Protein AF-A0A0P0XMW9-F1 (afdb_monomer)

Solvent-accessible surface area (backbone atoms only — not comparable to full-atom values): 20486 Å² total; per-residue (Å²): 75,81,41,48,37,63,35,31,70,35,93,82,32,76,53,72,44,79,37,93,46,17,48,59,81,83,44,90,77,84,87,78,66,69,49,64,68,33,42,87,31,69,70,98,51,75,76,53,60,82,61,64,50,68,75,49,43,24,50,56,50,49,54,48,51,54,55,48,38,69,76,43,57,93,55,59,68,44,85,34,70,45,74,41,48,34,67,27,27,48,48,47,55,47,31,52,49,52,52,51,54,44,42,71,78,36,82,86,62,57,77,40,68,43,35,43,41,25,27,17,30,40,53,42,76,37,42,20,54,49,12,22,53,56,47,39,34,80,69,71,67,41,52,72,69,54,52,52,46,29,63,72,44,36,79,57,49,98,82,52,49,69,65,22,51,58,34,52,74,71,58,77,74,68,95,56,49,28,42,33,76,79,56,85,50,95,88,66,60,90,61,52,62,58,25,47,44,52,34,56,52,31,70,69,48,26,56,73,70,70,46,77,93,63,79,46,48,79,87,80,77,86,41,38,46,56,31,29,48,53,8,47,52,45,51,59,52,74,68,69,60,55,74,75,40,72,81,37,70,20,46,39,98,89,39,74,31,26,36,36,32,32,27,58,62,45,35,33,48,35,42,32,55,53,8,34,48,59,34,38,50,61,30,28,65,52,39,36,47,46,53,57,18,53,79,68,78,42,79,62,56,64,72,82,78,83,69,89,76,83,68,82,80,85,65,98,68,90,73,75,83,78,79,69,81,70,68,78,71,89,72,81,70,49,48,18,31,36,45,34,38,35,52,85,52,57,83,76,70,82,81,77,71,73,71,73,57,97

Foldseek 3Di:
DLFQAQWAFDPVLADTDGDPLHLVVQDDDDDDQDDAVAFLRHDPDPCVVVVDDQLVRLVVVLVVVVVVCVVVVVCAPPEDEAEEFEQCLSNRLSNVVVLVVCCVVDVPGRDNYWKYKYWLYDQDQLLLVVLLLVVCVVVPLDDPVLSVQLVVQDPSDPPRDDSNVVSVVVGDSDPQFQQDSPDDDPQDDPCSQVSNQSNSQPPVNCVVVVGDNDRGDHPDDGHHSRRAPSSVVVLVVVLVFAWPADWDFADDPNDGQFTWTATAQLKIKTKGKQGGRSCRRRPSRSVSQCVNQLVVSHDHHHDDPPPPDPPPPPDDDPDDDPPCPDDPPPDDIGIIIMIMGTNVRVPPDDDDPSVVSD

Radius of gyration: 22.6 Å; Cα contacts (8 Å, |Δi|>4): 552; chains: 1; bounding box: 58×53×70 Å

pLDDT: mean 82.73, std 19.99, range [25.88, 98.19]

Organism: Oryza sativa subsp. japonica (NCBI:txid39947)

Mean predicted aligned error: 9.55 Å

Structure (mmCIF, N/CA/C/O backbone):
data_AF-A0A0P0XMW9-F1
#
_entry.id   AF-A0A0P0XMW9-F1
#
loop_
_atom_site.group_PDB
_atom_site.id
_atom_site.type_symbol
_atom_site.label_atom_id
_atom_site.label_alt_id
_atom_site.label_comp_id
_atom_site.label_asym_id
_atom_site.label_entity_id
_atom_site.label_seq_id
_atom_site.pdbx_PDB_ins_code
_atom_site.Cartn_x
_atom_site.Cartn_y
_atom_site.Cartn_z
_atom_site.occupancy
_atom_site.B_iso_or_equiv
_atom_site.auth_seq_id
_atom_site.auth_comp_id
_atom_site.auth_asym_id
_atom_site.auth_atom_id
_atom_site.pdbx_PDB_model_num
ATOM 1 N N . MET A 1 1 ? 6.461 10.559 -0.838 1.00 89.12 1 MET A N 1
ATOM 2 C CA . MET A 1 1 ? 7.231 11.581 -1.587 1.00 89.12 1 MET A CA 1
ATOM 3 C C . MET A 1 1 ? 6.821 11.672 -3.051 1.00 89.12 1 MET A C 1
ATOM 5 O O . MET A 1 1 ? 6.937 12.755 -3.593 1.00 89.12 1 MET A O 1
ATOM 9 N N . ILE A 1 2 ? 6.320 10.614 -3.700 1.00 88.62 2 ILE A N 1
ATOM 10 C CA . ILE A 1 2 ? 5.702 10.767 -5.032 1.00 88.62 2 ILE A CA 1
ATOM 11 C C . ILE A 1 2 ? 4.257 11.257 -4.945 1.00 88.62 2 ILE A C 1
ATOM 13 O O . ILE A 1 2 ? 3.841 11.986 -5.827 1.00 88.62 2 ILE A O 1
ATOM 17 N N . GLU A 1 3 ? 3.526 10.977 -3.861 1.00 91.88 3 GLU A N 1
ATOM 18 C CA . GLU A 1 3 ? 2.073 11.212 -3.787 1.00 91.88 3 GLU A CA 1
ATOM 19 C C . GLU A 1 3 ? 1.648 12.219 -2.688 1.00 91.88 3 GLU A C 1
ATOM 21 O O . GLU A 1 3 ? 2.169 13.327 -2.599 1.00 91.88 3 GLU A O 1
ATOM 26 N N . LEU A 1 4 ? 0.706 11.834 -1.818 1.00 95.06 4 LEU A N 1
ATOM 27 C CA . LEU A 1 4 ? -0.031 12.658 -0.850 1.00 95.06 4 LEU A CA 1
ATOM 28 C C . LEU A 1 4 ? 0.783 13.316 0.287 1.00 95.06 4 LEU A C 1
ATOM 30 O O . LEU A 1 4 ? 0.212 14.024 1.117 1.00 95.06 4 LEU A O 1
ATOM 34 N N . GLY A 1 5 ? 2.096 13.087 0.356 1.00 96.81 5 GLY A N 1
ATOM 35 C CA . GLY A 1 5 ? 2.959 13.596 1.430 1.00 96.81 5 GLY A CA 1
ATOM 36 C C . GLY A 1 5 ? 3.254 15.104 1.341 1.00 96.81 5 GLY A C 1
ATOM 37 O O . GLY A 1 5 ? 3.075 15.692 0.276 1.00 96.81 5 GLY A O 1
ATOM 38 N N . PRO A 1 6 ? 3.763 15.734 2.421 1.00 97.50 6 PRO A N 1
ATOM 39 C CA . PRO A 1 6 ? 4.038 17.181 2.494 1.00 97.50 6 PRO A CA 1
ATOM 40 C C . PRO A 1 6 ? 5.059 17.694 1.471 1.00 97.50 6 PRO A C 1
ATOM 42 O O . PRO A 1 6 ? 5.096 18.891 1.176 1.00 97.50 6 PRO A O 1
ATOM 45 N N . PHE A 1 7 ? 5.894 16.798 0.942 1.00 96.25 7 PHE A N 1
ATOM 46 C CA . PHE A 1 7 ? 6.991 17.127 0.045 1.00 96.25 7 PHE A CA 1
ATOM 47 C C . PHE A 1 7 ? 7.070 16.156 -1.138 1.00 96.25 7 PHE A C 1
ATOM 49 O O . PHE A 1 7 ? 6.865 14.946 -0.963 1.00 96.25 7 PHE A O 1
ATOM 56 N N . ARG A 1 8 ? 7.416 16.691 -2.316 1.00 92.75 8 ARG A N 1
ATOM 57 C CA . ARG A 1 8 ? 7.804 15.926 -3.510 1.00 92.75 8 ARG A CA 1
ATOM 58 C C . ARG A 1 8 ? 9.328 15.939 -3.663 1.00 92.75 8 ARG A C 1
ATOM 60 O O . ARG A 1 8 ? 9.973 16.914 -3.276 1.00 92.75 8 ARG A O 1
ATOM 67 N N . ILE A 1 9 ? 9.895 14.858 -4.196 1.00 93.88 9 ILE A N 1
ATOM 68 C CA . ILE A 1 9 ? 11.315 14.805 -4.576 1.00 93.88 9 ILE A CA 1
ATOM 69 C C . ILE A 1 9 ? 11.511 15.532 -5.911 1.00 93.88 9 ILE A C 1
ATOM 71 O O . ILE A 1 9 ? 10.690 15.384 -6.813 1.00 93.88 9 ILE A O 1
ATOM 75 N N . ASN A 1 10 ? 12.574 16.324 -6.033 1.00 92.94 10 ASN A N 1
ATOM 76 C CA . ASN A 1 10 ? 12.925 16.992 -7.284 1.00 92.94 10 ASN A CA 1
ATOM 77 C C . ASN A 1 10 ? 13.856 16.104 -8.136 1.00 92.94 10 ASN A C 1
ATOM 79 O O . ASN A 1 10 ? 14.522 15.200 -7.626 1.00 92.94 10 ASN A O 1
ATOM 83 N N . SER A 1 11 ? 13.955 16.394 -9.437 1.00 92.19 11 SER A N 1
ATOM 84 C CA . SER A 1 11 ? 14.760 15.614 -10.396 1.00 92.19 11 SER A CA 1
ATOM 85 C C . SER A 1 11 ? 16.277 15.650 -10.155 1.00 92.19 11 SER A C 1
ATOM 87 O O . SER A 1 11 ? 17.025 14.864 -10.735 1.00 92.19 11 SER A O 1
ATOM 89 N N . ASP A 1 12 ? 16.746 16.513 -9.250 1.00 93.81 12 ASP A N 1
ATOM 90 C CA . ASP A 1 12 ? 18.132 16.554 -8.775 1.00 93.81 12 ASP A CA 1
ATOM 91 C C . ASP A 1 12 ? 18.482 15.459 -7.745 1.00 93.81 12 ASP A C 1
ATOM 93 O O . ASP A 1 12 ? 19.631 15.404 -7.304 1.00 93.81 12 ASP A O 1
ATOM 97 N N . ASN A 1 13 ? 17.499 14.633 -7.350 1.00 91.69 13 ASN A N 1
ATOM 98 C CA . ASN A 1 13 ? 17.537 13.598 -6.306 1.00 91.69 13 ASN A CA 1
ATOM 99 C C . ASN A 1 13 ? 18.002 14.041 -4.904 1.00 91.69 13 ASN A C 1
ATOM 101 O O . ASN A 1 13 ? 18.340 13.205 -4.063 1.00 91.69 13 ASN A O 1
ATOM 105 N N . LYS A 1 14 ? 17.998 15.349 -4.623 1.00 93.06 14 LYS A N 1
ATOM 106 C CA . LYS A 1 14 ? 18.575 15.941 -3.402 1.00 93.06 14 LYS A CA 1
ATOM 107 C C . LYS A 1 14 ? 17.652 16.930 -2.713 1.00 93.06 14 LYS A C 1
ATOM 109 O O . LYS A 1 14 ? 17.662 16.999 -1.485 1.00 93.06 14 LYS A O 1
ATOM 114 N N . THR A 1 15 ? 16.900 17.720 -3.472 1.00 94.62 15 THR A N 1
ATOM 115 C CA . THR A 1 15 ? 16.038 18.768 -2.928 1.00 94.62 15 THR A CA 1
ATOM 116 C C . THR A 1 15 ? 14.575 18.348 -2.935 1.00 94.62 15 THR A C 1
ATOM 118 O O . THR A 1 15 ? 14.129 17.528 -3.736 1.00 94.62 15 THR A O 1
ATOM 121 N N . LEU A 1 16 ? 13.822 18.913 -1.994 1.00 95.44 16 LEU A N 1
ATOM 122 C CA . LEU A 1 16 ? 12.397 18.665 -1.831 1.00 95.44 16 LEU A CA 1
ATOM 123 C C . LEU A 1 16 ? 11.607 19.940 -2.129 1.00 95.44 16 LEU A C 1
ATOM 125 O O . LEU A 1 16 ? 11.958 21.018 -1.646 1.00 95.44 16 LEU A O 1
ATOM 129 N N . SER A 1 17 ? 10.513 19.812 -2.873 1.00 95.25 17 SER A N 1
ATOM 130 C CA . SER A 1 17 ? 9.516 20.868 -3.077 1.00 95.25 17 SER A CA 1
ATOM 131 C C . SER A 1 17 ? 8.284 20.618 -2.200 1.00 95.25 17 SER A C 1
ATOM 133 O O . SER A 1 17 ? 7.972 19.477 -1.855 1.00 95.25 17 SER A O 1
ATOM 135 N N . ARG A 1 18 ? 7.577 21.678 -1.782 1.00 96.56 18 ARG A N 1
ATOM 136 C CA . ARG A 1 18 ? 6.325 21.536 -1.015 1.00 96.56 18 ARG A CA 1
ATOM 137 C C . ARG A 1 18 ? 5.199 21.045 -1.921 1.00 96.56 18 ARG A C 1
ATOM 139 O O . ARG A 1 18 ? 5.021 21.556 -3.019 1.00 96.56 18 ARG A O 1
ATOM 146 N N . ASN A 1 19 ? 4.406 20.104 -1.423 1.00 96.44 19 ASN A N 1
ATOM 147 C CA . ASN A 1 19 ? 3.178 19.661 -2.070 1.00 96.44 19 ASN A CA 1
ATOM 148 C C . ASN A 1 19 ? 1.997 20.497 -1.555 1.00 96.44 19 ASN A C 1
ATOM 150 O O . ASN A 1 19 ? 1.548 20.299 -0.427 1.00 96.44 19 ASN A O 1
ATOM 154 N N . GLU A 1 20 ? 1.478 21.413 -2.372 1.00 96.44 20 GLU A N 1
ATOM 155 C CA . GLU A 1 20 ? 0.337 22.269 -1.996 1.00 96.44 20 GLU A CA 1
ATOM 156 C C . GLU A 1 20 ? -0.932 21.464 -1.676 1.00 96.44 20 GLU A C 1
ATOM 158 O O . GLU A 1 20 ? -1.752 21.892 -0.866 1.00 96.44 20 GLU A O 1
ATOM 163 N N . TYR A 1 21 ? -1.056 20.258 -2.238 1.00 96.56 21 TYR A N 1
ATOM 164 C CA . TYR A 1 21 ? -2.208 19.368 -2.080 1.00 96.56 21 TYR A CA 1
ATOM 165 C C . TYR A 1 21 ? -1.958 18.203 -1.109 1.00 96.56 21 TYR A C 1
ATOM 167 O O . TYR A 1 21 ? -2.631 17.172 -1.174 1.00 96.56 21 TYR A O 1
ATOM 175 N N . ALA A 1 22 ? -0.964 18.327 -0.227 1.00 97.88 22 ALA A N 1
ATOM 176 C CA . ALA A 1 22 ? -0.635 17.275 0.724 1.00 97.88 22 ALA A CA 1
ATOM 177 C C . ALA A 1 22 ? -1.806 16.960 1.667 1.00 97.88 22 ALA A C 1
ATOM 179 O O . ALA A 1 22 ? -2.472 17.853 2.192 1.00 97.88 22 ALA A O 1
ATOM 180 N N . TRP A 1 23 ? -2.038 15.678 1.946 1.00 98.19 23 TRP A N 1
ATOM 181 C CA . TRP A 1 23 ? -3.151 15.258 2.806 1.00 98.19 23 TRP A CA 1
ATOM 182 C C . TRP A 1 23 ? -2.951 15.669 4.269 1.00 98.19 23 TRP A C 1
ATOM 184 O O . TRP A 1 23 ? -3.924 15.816 5.010 1.00 98.19 23 TRP A O 1
ATOM 194 N N . ASN A 1 24 ? -1.712 15.967 4.677 1.00 97.75 24 ASN A N 1
ATOM 195 C CA . ASN A 1 24 ? -1.443 16.545 5.992 1.00 97.75 24 ASN A CA 1
ATOM 196 C C . ASN A 1 24 ? -1.925 18.006 6.148 1.00 97.75 24 ASN A C 1
ATOM 198 O O . ASN A 1 24 ? -1.756 18.584 7.217 1.00 97.75 24 ASN A O 1
ATOM 202 N N . ASN A 1 25 ? -2.526 18.605 5.112 1.00 97.75 25 ASN A N 1
ATOM 203 C CA . ASN A 1 25 ? -3.270 19.862 5.228 1.00 97.75 25 ASN A CA 1
ATOM 204 C C . ASN A 1 25 ? -4.615 19.685 5.963 1.00 97.75 25 ASN A C 1
ATOM 206 O O . ASN A 1 25 ? -5.179 20.669 6.436 1.00 97.75 25 ASN A O 1
ATOM 210 N N . VAL A 1 26 ? -5.145 18.455 6.042 1.00 97.44 26 VAL A N 1
ATOM 211 C CA . VAL A 1 26 ? -6.461 18.148 6.644 1.00 97.44 26 VAL A CA 1
ATOM 212 C C . VAL A 1 26 ? -6.438 17.011 7.675 1.00 97.44 26 VAL A C 1
ATOM 214 O O . VAL A 1 26 ? -7.451 16.757 8.324 1.00 97.44 26 VAL A O 1
ATOM 217 N N . ALA A 1 27 ? -5.297 16.343 7.863 1.00 97.62 27 ALA A N 1
ATOM 218 C CA . ALA A 1 27 ? -5.114 15.252 8.821 1.00 97.62 27 ALA A CA 1
ATOM 219 C C . ALA A 1 27 ? -3.687 15.221 9.392 1.00 97.62 27 ALA A C 1
ATOM 221 O O . ALA A 1 27 ? -2.768 15.810 8.832 1.00 97.62 27 ALA A O 1
ATOM 222 N N . ASN A 1 28 ? -3.474 14.461 10.468 1.00 97.81 28 ASN A N 1
ATOM 223 C CA . ASN A 1 28 ? -2.134 13.977 10.805 1.00 97.81 28 ASN A CA 1
ATOM 224 C C . ASN A 1 28 ? -1.936 12.650 10.065 1.00 97.81 28 ASN A C 1
ATOM 226 O O . ASN A 1 28 ? -2.739 11.737 10.247 1.00 97.81 28 ASN A O 1
ATOM 230 N N . VAL A 1 29 ? -0.917 12.559 9.209 1.00 97.81 29 VAL A N 1
ATOM 231 C CA . VAL A 1 29 ? -0.704 11.402 8.325 1.00 97.81 29 VAL A CA 1
ATOM 232 C C . VAL A 1 29 ? 0.490 10.589 8.815 1.00 97.81 29 VAL A C 1
ATOM 234 O O . VAL A 1 29 ? 1.604 11.106 8.883 1.00 97.81 29 VAL A O 1
ATOM 237 N N . LEU A 1 30 ? 0.251 9.317 9.132 1.00 97.25 30 LEU A N 1
ATOM 238 C CA . LEU A 1 30 ? 1.278 8.343 9.488 1.00 97.25 30 LEU A CA 1
ATOM 239 C C . LEU A 1 30 ? 1.536 7.435 8.282 1.00 97.25 30 LEU A C 1
ATOM 241 O O . LEU A 1 30 ? 0.642 6.716 7.848 1.00 97.25 30 LEU A O 1
ATOM 245 N N . PHE A 1 31 ? 2.756 7.478 7.750 1.00 96.38 31 PHE A N 1
ATOM 246 C CA . PHE A 1 31 ? 3.222 6.537 6.733 1.00 96.38 31 PHE A CA 1
ATOM 247 C C . PHE A 1 31 ? 3.890 5.351 7.435 1.00 96.38 31 PHE A C 1
ATOM 249 O O . PHE A 1 31 ? 4.756 5.556 8.285 1.00 96.38 31 PHE A O 1
ATOM 256 N N . LEU A 1 32 ? 3.479 4.132 7.089 1.00 95.94 32 LEU A N 1
ATOM 257 C CA . LEU A 1 32 ? 4.008 2.886 7.640 1.00 95.94 32 LEU A CA 1
ATOM 258 C C . LEU A 1 32 ? 4.530 2.013 6.497 1.00 95.94 32 LEU A C 1
ATOM 260 O O . LEU A 1 32 ? 3.765 1.621 5.620 1.00 95.94 32 LEU A O 1
ATOM 264 N N . GLU A 1 33 ? 5.821 1.695 6.528 1.00 93.56 33 GLU A N 1
ATOM 265 C CA . GLU A 1 33 ? 6.420 0.689 5.650 1.00 93.56 33 GLU A CA 1
ATOM 266 C C . GLU A 1 33 ? 6.155 -0.700 6.256 1.00 93.56 33 GLU A C 1
ATOM 268 O O . GLU A 1 33 ? 6.607 -0.996 7.364 1.00 93.56 33 GLU A O 1
ATOM 273 N N . SER A 1 34 ? 5.359 -1.523 5.572 1.00 91.81 34 SER A N 1
ATOM 274 C CA . SER A 1 34 ? 4.871 -2.823 6.053 1.00 91.81 34 SER A CA 1
ATOM 275 C C . SER A 1 34 ? 4.610 -3.752 4.858 1.00 91.81 34 SER A C 1
ATOM 277 O O . SER A 1 34 ? 4.169 -3.248 3.821 1.00 91.81 34 SER A O 1
ATOM 279 N N . PRO A 1 35 ? 4.841 -5.078 4.961 1.00 92.38 35 PRO A N 1
ATOM 280 C CA . PRO A 1 35 ? 5.377 -5.818 6.116 1.00 92.38 35 PRO A CA 1
ATOM 281 C C . PRO A 1 35 ? 6.883 -5.586 6.367 1.00 92.38 35 PRO A C 1
ATOM 283 O O . PRO A 1 35 ? 7.536 -4.771 5.717 1.00 92.38 35 PRO A O 1
ATOM 286 N N . ALA A 1 36 ? 7.456 -6.301 7.342 1.00 91.50 36 ALA A N 1
ATOM 287 C CA . ALA A 1 36 ? 8.904 -6.318 7.552 1.00 91.50 36 ALA A CA 1
ATOM 288 C C . ALA A 1 36 ? 9.637 -6.807 6.287 1.00 91.50 36 ALA A C 1
ATOM 290 O O . ALA A 1 36 ? 9.268 -7.826 5.709 1.00 91.50 36 ALA A O 1
ATOM 291 N N . GLY A 1 37 ? 10.686 -6.091 5.881 1.00 88.69 37 GLY A N 1
ATOM 292 C CA . GLY A 1 37 ? 11.385 -6.263 4.603 1.00 88.69 37 GLY A CA 1
ATOM 293 C C . GLY A 1 37 ? 11.087 -5.146 3.594 1.00 88.69 37 GLY A C 1
ATOM 294 O O . GLY A 1 37 ? 11.861 -4.961 2.659 1.00 88.69 37 GLY A O 1
ATOM 295 N N . VAL A 1 38 ? 10.015 -4.370 3.794 1.00 89.19 38 VAL A N 1
ATOM 296 C CA . VAL A 1 38 ? 9.674 -3.205 2.961 1.00 89.19 38 VAL A CA 1
ATOM 297 C C . VAL A 1 38 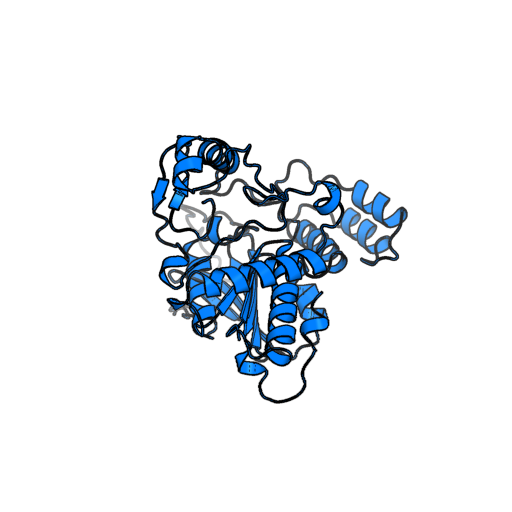? 10.440 -1.963 3.419 1.00 89.19 38 VAL A C 1
ATOM 299 O O . VAL A 1 38 ? 10.353 -1.571 4.583 1.00 89.19 38 VAL A O 1
ATOM 302 N N . GLY A 1 39 ? 11.145 -1.301 2.496 1.00 89.88 39 GLY A N 1
ATOM 303 C CA . GLY A 1 39 ? 11.791 -0.010 2.743 1.00 89.88 39 GLY A CA 1
ATOM 304 C C . GLY A 1 39 ? 12.844 -0.051 3.857 1.00 89.88 39 GLY A C 1
ATOM 305 O O . GLY A 1 39 ? 13.891 -0.680 3.706 1.00 89.88 39 GLY A O 1
ATOM 306 N N . PHE A 1 40 ? 12.591 0.644 4.971 1.00 92.94 40 PHE A N 1
ATOM 307 C CA . PHE A 1 40 ? 13.426 0.621 6.178 1.00 92.94 40 PHE A CA 1
ATOM 308 C C . PHE A 1 40 ? 12.945 -0.365 7.259 1.00 92.94 40 PHE A C 1
ATOM 310 O O . PHE A 1 40 ? 13.643 -0.543 8.262 1.00 92.94 40 PHE A O 1
ATOM 317 N N . SER A 1 41 ? 11.787 -1.012 7.093 1.00 92.69 41 SER A N 1
ATOM 318 C CA . SER A 1 41 ? 11.259 -1.998 8.047 1.00 92.69 41 SER A CA 1
ATOM 319 C C . SER A 1 41 ? 11.992 -3.336 7.931 1.00 92.69 41 SER A C 1
ATOM 321 O O . SER A 1 41 ? 12.145 -3.879 6.842 1.00 92.69 41 SER A O 1
ATOM 323 N N . TYR A 1 42 ? 12.414 -3.918 9.058 1.00 92.12 42 TYR A N 1
ATOM 324 C CA . TYR A 1 42 ? 13.208 -5.155 9.092 1.00 92.12 42 TYR A CA 1
ATOM 325 C C . TYR A 1 42 ? 12.850 -6.058 10.281 1.00 92.12 42 TYR A C 1
ATOM 327 O O . TYR A 1 42 ? 12.382 -5.582 11.314 1.00 92.12 42 TYR A O 1
ATOM 335 N N . SER A 1 43 ? 13.148 -7.356 10.162 1.00 92.38 43 SER A N 1
ATOM 336 C CA . SER A 1 43 ? 13.280 -8.282 11.296 1.00 92.38 43 SER A CA 1
ATOM 337 C C . SER A 1 43 ? 14.747 -8.677 11.508 1.00 92.38 43 SER A C 1
ATOM 339 O O . SER A 1 43 ? 15.547 -8.723 10.571 1.00 92.38 43 SER A O 1
ATOM 341 N N . ASN A 1 44 ? 15.105 -8.986 12.757 1.00 93.25 44 ASN A N 1
ATOM 342 C CA . ASN A 1 44 ? 16.384 -9.617 13.101 1.00 93.25 44 ASN A CA 1
ATOM 343 C C . ASN A 1 44 ? 16.365 -11.145 12.882 1.00 93.25 44 ASN A C 1
ATOM 345 O O . ASN A 1 44 ? 17.405 -11.789 12.999 1.00 93.25 44 ASN A O 1
ATOM 349 N N . THR A 1 45 ? 15.204 -11.725 12.570 1.00 93.94 45 THR A N 1
ATOM 350 C CA . THR A 1 45 ? 15.010 -13.162 12.366 1.00 93.94 45 THR A CA 1
ATOM 351 C C . THR A 1 45 ? 14.718 -13.430 10.893 1.00 93.94 45 THR A C 1
ATOM 353 O O . THR A 1 45 ? 13.681 -13.024 10.380 1.00 93.94 45 THR A O 1
ATOM 356 N N . SER A 1 46 ? 15.613 -14.139 10.198 1.00 91.75 46 SER A N 1
ATOM 357 C CA . SER A 1 46 ? 15.478 -14.411 8.756 1.00 91.75 46 SER A CA 1
ATOM 358 C C . SER A 1 46 ? 14.193 -15.164 8.401 1.00 91.75 46 SER A C 1
ATOM 360 O O . SER A 1 46 ? 13.511 -14.779 7.459 1.00 91.75 46 SER A O 1
ATOM 362 N N . SER A 1 47 ? 13.804 -16.160 9.206 1.00 94.00 47 SER A N 1
ATOM 363 C CA . SER A 1 47 ? 12.576 -16.949 8.986 1.00 94.00 47 SER A CA 1
ATOM 364 C C . SER A 1 47 ? 11.270 -16.153 9.099 1.00 94.00 47 SER A C 1
ATOM 366 O O . SER A 1 47 ? 10.193 -16.722 8.947 1.00 94.00 47 SER A O 1
ATOM 368 N N . ASP A 1 48 ? 11.326 -14.870 9.462 1.00 92.44 48 ASP A N 1
ATOM 369 C CA . ASP A 1 48 ? 10.134 -14.028 9.481 1.00 92.44 48 ASP A CA 1
ATOM 370 C C . ASP A 1 48 ? 9.751 -13.577 8.075 1.00 92.44 48 ASP A C 1
ATOM 372 O O . ASP A 1 48 ? 8.567 -13.387 7.820 1.00 92.44 48 ASP A O 1
ATOM 376 N N . TYR A 1 49 ? 10.699 -13.431 7.149 1.00 89.75 49 TYR A N 1
ATOM 377 C CA . TYR A 1 49 ? 10.366 -13.022 5.783 1.00 89.75 49 TYR A CA 1
ATOM 378 C C . TYR A 1 49 ? 9.530 -14.108 5.080 1.00 89.75 49 TYR A C 1
ATOM 380 O O . TYR A 1 49 ? 8.509 -13.786 4.474 1.00 89.75 49 TYR A O 1
ATOM 388 N N . ASP A 1 50 ? 9.853 -15.386 5.318 1.00 89.62 50 ASP A N 1
ATOM 389 C CA . ASP A 1 50 ? 9.125 -16.568 4.818 1.00 89.62 50 ASP A CA 1
ATOM 390 C C . ASP A 1 50 ? 7.703 -16.729 5.396 1.00 89.62 50 ASP A C 1
ATOM 392 O O . ASP A 1 50 ? 6.905 -17.514 4.891 1.00 89.62 50 ASP A O 1
ATOM 396 N N . LYS A 1 51 ? 7.379 -16.011 6.482 1.00 89.44 51 LYS A N 1
ATOM 397 C CA . LYS A 1 51 ? 6.071 -16.043 7.169 1.00 89.44 51 LYS A CA 1
ATOM 398 C C . LYS A 1 51 ? 5.214 -14.814 6.853 1.00 89.44 51 LYS A C 1
ATOM 400 O O . LYS A 1 51 ? 4.261 -14.529 7.579 1.00 89.44 51 LYS A O 1
ATOM 405 N N . SER A 1 52 ? 5.604 -14.020 5.861 1.00 86.19 52 SER A N 1
ATOM 406 C CA . SER A 1 52 ? 4.836 -12.852 5.424 1.00 86.19 52 SER A CA 1
ATOM 407 C C . SER A 1 52 ? 3.528 -13.285 4.756 1.00 86.19 52 SER A C 1
ATOM 409 O O . SER A 1 52 ? 3.470 -14.320 4.099 1.00 86.19 52 SER A O 1
ATOM 411 N N . GLY A 1 53 ? 2.475 -12.495 4.940 1.00 90.50 53 GLY A N 1
ATOM 412 C CA . GLY A 1 53 ? 1.134 -12.770 4.428 1.00 90.50 53 GLY A CA 1
ATOM 413 C C . GLY A 1 53 ? 0.103 -11.947 5.193 1.00 90.50 53 GLY A C 1
ATOM 414 O O . GLY A 1 53 ? 0.354 -11.558 6.337 1.00 90.50 53 GLY A O 1
ATOM 415 N N . ASP A 1 54 ? -1.038 -11.657 4.571 1.00 91.44 54 ASP A N 1
ATOM 416 C CA . ASP A 1 54 ? -1.932 -10.575 4.995 1.00 91.44 54 ASP A CA 1
ATOM 417 C C . ASP A 1 54 ? -2.333 -10.617 6.478 1.00 91.44 54 ASP A C 1
ATOM 419 O O . ASP A 1 54 ? -2.193 -9.617 7.183 1.00 91.44 54 ASP A O 1
ATOM 423 N N . GLN A 1 55 ? -2.738 -11.787 6.985 1.00 94.38 55 GLN A N 1
ATOM 424 C CA . GLN A 1 55 ? -3.125 -11.974 8.388 1.00 94.38 55 GLN A CA 1
ATOM 425 C C . GLN A 1 55 ? -1.996 -11.592 9.356 1.00 94.38 55 GLN A C 1
ATOM 427 O O . GLN A 1 55 ? -2.247 -11.010 10.418 1.00 94.38 55 GLN A O 1
ATOM 432 N N . ARG A 1 56 ? -0.743 -11.903 9.007 1.00 94.81 56 ARG A N 1
ATOM 433 C CA . ARG A 1 56 ? 0.406 -11.489 9.810 1.00 94.81 56 ARG A CA 1
ATOM 434 C C . ARG A 1 56 ? 0.679 -9.999 9.635 1.00 94.81 56 ARG A C 1
ATOM 436 O O . ARG A 1 56 ? 0.877 -9.320 10.635 1.00 94.81 56 ARG A O 1
ATOM 443 N N . THR A 1 57 ? 0.635 -9.482 8.409 1.00 95.69 57 THR A N 1
ATOM 444 C CA . THR A 1 57 ? 0.806 -8.050 8.122 1.00 95.69 57 THR A CA 1
ATOM 445 C C . THR A 1 57 ? -0.188 -7.196 8.919 1.00 95.69 57 THR A C 1
ATOM 447 O O . THR A 1 57 ? 0.205 -6.188 9.505 1.00 95.69 57 THR A O 1
ATOM 450 N N . ALA A 1 58 ? -1.451 -7.621 9.024 1.00 97.00 58 ALA A N 1
ATOM 451 C CA . ALA A 1 58 ? -2.482 -6.979 9.840 1.00 97.00 58 ALA A CA 1
ATOM 452 C C . ALA A 1 58 ? -2.171 -7.031 11.349 1.00 97.00 58 ALA A C 1
ATOM 454 O O . ALA A 1 58 ? -2.303 -6.016 12.036 1.00 97.00 58 ALA A O 1
ATOM 455 N N . ASN A 1 59 ? -1.711 -8.176 11.867 1.00 96.31 59 ASN A N 1
ATOM 456 C CA . ASN A 1 59 ? -1.346 -8.334 13.281 1.00 96.31 59 ASN A CA 1
ATOM 457 C C . ASN A 1 59 ? -0.103 -7.512 13.659 1.00 96.31 59 ASN A C 1
ATOM 459 O O . ASN A 1 59 ? -0.133 -6.770 14.641 1.00 96.31 59 ASN A O 1
ATOM 463 N N . ASP A 1 60 ? 0.960 -7.578 12.857 1.00 96.88 60 ASP A N 1
ATOM 464 C CA . ASP A 1 60 ? 2.201 -6.829 13.079 1.00 96.88 60 ASP A CA 1
ATOM 465 C C . ASP A 1 60 ? 1.944 -5.310 12.958 1.00 96.88 60 ASP A C 1
ATOM 467 O O . ASP A 1 60 ? 2.443 -4.526 13.769 1.00 96.88 60 ASP A O 1
ATOM 471 N N . SER A 1 61 ? 1.077 -4.886 12.027 1.00 97.38 61 SER A N 1
ATOM 472 C CA . SER A 1 61 ? 0.665 -3.478 11.881 1.00 97.38 61 SER A CA 1
ATOM 473 C C . SER A 1 61 ? -0.214 -2.999 13.047 1.00 97.38 61 SER A C 1
ATOM 475 O O . SER A 1 61 ? -0.071 -1.860 13.495 1.00 97.38 61 SER A O 1
ATOM 477 N N . TYR A 1 62 ? -1.076 -3.857 13.606 1.00 97.06 62 TYR A N 1
ATOM 478 C CA . TYR A 1 62 ? -1.811 -3.563 14.841 1.00 97.06 62 TYR A CA 1
ATOM 479 C C . TYR A 1 62 ? -0.864 -3.408 16.045 1.00 97.06 62 TYR A C 1
ATOM 481 O O . TYR A 1 62 ? -0.958 -2.424 16.781 1.00 97.06 62 TYR A O 1
ATOM 489 N N . ILE A 1 63 ? 0.103 -4.318 16.216 1.00 96.12 63 ILE A N 1
ATOM 490 C CA . ILE A 1 63 ? 1.125 -4.239 17.276 1.00 96.12 63 ILE A CA 1
ATOM 491 C C . ILE A 1 63 ? 1.967 -2.962 17.128 1.00 96.12 63 ILE A C 1
ATOM 493 O O . ILE A 1 63 ? 2.257 -2.294 18.126 1.00 96.12 63 ILE A O 1
ATOM 497 N N . PHE A 1 64 ? 2.327 -2.580 15.900 1.00 97.38 64 PHE A N 1
ATOM 498 C CA . PHE A 1 64 ? 2.972 -1.298 15.622 1.00 97.38 64 PHE A CA 1
ATOM 499 C C . PHE A 1 64 ? 2.105 -0.119 16.088 1.00 97.38 64 PHE A C 1
ATOM 501 O O . PHE A 1 64 ? 2.601 0.721 16.838 1.00 97.38 64 PHE A O 1
ATOM 508 N N . LEU A 1 65 ? 0.819 -0.068 15.714 1.00 96.69 65 LEU A N 1
ATOM 509 C CA . LEU A 1 65 ? -0.085 1.022 16.109 1.00 96.69 65 LEU A CA 1
ATOM 510 C C . LEU A 1 65 ? -0.246 1.127 17.629 1.00 96.69 65 LEU A C 1
ATOM 512 O O . LEU A 1 65 ? -0.233 2.236 18.162 1.00 96.69 65 LEU A O 1
ATOM 516 N N . VAL A 1 66 ? -0.336 -0.003 18.338 1.00 95.19 66 VAL A N 1
ATOM 517 C CA . VAL A 1 66 ? -0.410 -0.023 19.807 1.00 95.19 66 VAL A CA 1
ATOM 518 C C . VAL A 1 66 ? 0.850 0.579 20.431 1.00 95.19 66 VAL A C 1
ATOM 520 O O . VAL A 1 66 ? 0.766 1.487 21.258 1.00 95.19 66 VAL A O 1
ATOM 523 N N . ASN A 1 67 ? 2.032 0.135 20.000 1.00 96.38 67 ASN A N 1
ATOM 524 C CA . ASN A 1 67 ? 3.302 0.659 20.509 1.00 96.38 67 ASN A CA 1
ATOM 525 C C . ASN A 1 67 ? 3.536 2.129 20.114 1.00 96.38 67 ASN A C 1
ATOM 527 O O . ASN A 1 67 ? 4.089 2.903 20.896 1.00 96.38 67 ASN A O 1
ATOM 531 N N . TRP A 1 68 ? 3.087 2.536 18.924 1.00 96.88 68 TRP A N 1
ATOM 532 C CA . TRP A 1 68 ? 3.146 3.922 18.463 1.00 96.88 68 TRP A CA 1
ATOM 533 C C . TRP A 1 68 ? 2.254 4.828 19.320 1.00 96.88 68 TRP A C 1
ATOM 535 O O . TRP A 1 68 ? 2.710 5.872 19.778 1.00 96.88 68 TRP A O 1
ATOM 545 N N . LEU A 1 69 ? 1.025 4.403 19.627 1.00 96.00 69 LEU A N 1
ATOM 546 C CA . LEU A 1 69 ? 0.113 5.143 20.503 1.00 96.00 69 LEU A CA 1
ATOM 547 C C . LEU A 1 69 ? 0.596 5.204 21.958 1.00 96.00 69 LEU A C 1
ATOM 549 O O . LEU A 1 69 ? 0.344 6.205 22.623 1.00 96.00 69 LEU A O 1
ATOM 553 N N . GLU A 1 70 ? 1.301 4.187 22.469 1.00 95.62 70 GLU A N 1
ATOM 554 C CA . GLU A 1 70 ? 1.993 4.297 23.764 1.00 95.62 70 GLU A CA 1
ATOM 555 C C . GLU A 1 70 ? 3.140 5.318 23.732 1.00 95.62 70 GLU A C 1
ATOM 557 O O . GLU A 1 70 ? 3.328 6.055 24.700 1.00 95.62 70 GLU A O 1
ATOM 562 N N . ARG A 1 71 ? 3.879 5.409 22.619 1.00 96.62 71 ARG A N 1
ATOM 563 C CA . ARG A 1 71 ? 4.982 6.369 22.449 1.00 96.62 71 ARG A CA 1
ATOM 564 C C . ARG A 1 71 ? 4.515 7.813 22.223 1.00 96.62 71 ARG A C 1
ATOM 566 O O . ARG A 1 71 ? 5.214 8.729 22.647 1.00 96.62 71 ARG A O 1
ATOM 573 N N . PHE A 1 72 ? 3.367 8.005 21.576 1.00 96.75 72 PHE A N 1
ATOM 574 C CA . PHE A 1 72 ? 2.780 9.308 21.241 1.00 96.75 72 PHE A CA 1
ATOM 575 C C . PHE A 1 72 ? 1.357 9.432 21.833 1.00 96.75 72 PHE A C 1
ATOM 577 O O . PHE A 1 72 ? 0.354 9.387 21.105 1.00 96.75 72 PHE A O 1
ATOM 584 N N . PRO A 1 73 ? 1.233 9.531 23.174 1.00 96.06 73 PRO A N 1
ATOM 585 C CA . PRO A 1 73 ? -0.049 9.464 23.874 1.00 96.06 73 PRO A CA 1
ATOM 586 C C . PRO A 1 73 ? -1.027 10.592 23.507 1.00 96.06 73 PRO A C 1
ATOM 588 O O . PRO A 1 73 ? -2.235 10.419 23.656 1.00 96.06 73 PRO A O 1
ATOM 591 N N . GLU A 1 74 ? -0.546 11.717 22.973 1.00 96.38 74 GLU A N 1
ATOM 592 C CA . GLU A 1 74 ? -1.338 12.859 22.502 1.00 96.38 74 GLU A CA 1
ATOM 593 C C . GLU A 1 74 ? -2.238 12.557 21.284 1.00 96.38 74 GLU A C 1
ATOM 595 O O . GLU A 1 74 ? -3.083 13.386 20.911 1.00 96.38 74 GLU A O 1
ATOM 600 N N . TYR A 1 75 ? -2.089 11.371 20.680 1.00 96.12 75 TYR A N 1
ATOM 601 C CA . TYR A 1 75 ? -2.964 10.845 19.629 1.00 96.12 75 TYR A CA 1
ATOM 602 C C . TYR A 1 75 ? -3.973 9.794 20.122 1.00 96.12 75 TYR A C 1
ATOM 604 O O . TYR A 1 75 ? -4.908 9.477 19.381 1.00 96.12 75 TYR A O 1
ATOM 612 N N . LYS A 1 76 ? -3.860 9.282 21.359 1.00 94.44 76 LYS A N 1
ATOM 613 C CA . LYS A 1 76 ? -4.828 8.312 21.906 1.00 94.44 76 LYS A CA 1
ATOM 614 C C . LYS A 1 76 ? -6.245 8.904 21.903 1.00 94.44 76 LYS A C 1
ATOM 616 O O . LYS A 1 76 ? -6.458 10.065 22.243 1.00 94.44 76 LYS A O 1
ATOM 621 N N . GLY A 1 77 ? -7.225 8.101 21.486 1.00 92.94 77 GLY A N 1
ATOM 622 C CA . GLY A 1 77 ? -8.639 8.493 21.405 1.00 92.94 77 GLY A CA 1
ATOM 623 C C . GLY A 1 77 ? -9.026 9.406 20.229 1.00 92.94 77 GLY A C 1
ATOM 624 O O . GLY A 1 77 ? -10.222 9.564 19.970 1.00 92.94 77 GLY A O 1
ATOM 625 N N . ARG A 1 78 ? -8.070 9.971 19.474 1.00 96.06 78 ARG A N 1
ATOM 626 C CA . ARG A 1 78 ? -8.380 10.735 18.252 1.00 96.06 78 ARG A CA 1
ATOM 627 C C . ARG A 1 78 ? -9.025 9.840 17.195 1.00 96.06 78 ARG A C 1
ATOM 629 O O . ARG A 1 78 ? -8.721 8.654 17.120 1.00 96.06 78 ARG A O 1
ATOM 636 N N . ALA A 1 79 ? -9.880 10.435 16.365 1.00 96.38 79 ALA A N 1
ATOM 637 C CA . ALA A 1 79 ? -10.435 9.786 15.182 1.00 96.38 79 ALA A CA 1
ATOM 638 C C . ALA A 1 79 ? -9.308 9.204 14.312 1.00 96.38 79 ALA A C 1
ATOM 640 O O . ALA A 1 79 ? -8.435 9.943 13.853 1.00 96.38 79 ALA A O 1
ATOM 641 N N . PHE A 1 80 ? -9.334 7.889 14.112 1.00 96.69 80 PHE A N 1
ATOM 642 C CA . PHE A 1 80 ? -8.330 7.143 13.366 1.00 96.69 80 PHE A CA 1
ATOM 643 C C . PHE A 1 80 ? -8.931 6.623 12.059 1.00 96.69 80 PHE A C 1
ATOM 645 O O . PHE A 1 80 ? -10.051 6.113 12.041 1.00 96.69 80 PHE A O 1
ATOM 652 N N . TYR A 1 81 ? -8.184 6.742 10.969 1.00 97.75 81 TYR A N 1
ATOM 653 C CA . TYR A 1 81 ? -8.592 6.303 9.638 1.00 97.75 81 TYR A CA 1
ATOM 654 C C . TYR A 1 81 ? -7.445 5.522 9.008 1.00 97.75 81 TYR A C 1
ATOM 656 O O . TYR A 1 81 ? -6.285 5.892 9.190 1.00 97.75 81 TYR A O 1
ATOM 664 N N . ILE A 1 82 ? -7.766 4.472 8.256 1.00 97.81 82 ILE A N 1
ATOM 665 C CA . ILE A 1 82 ? -6.771 3.713 7.492 1.00 97.81 82 ILE A CA 1
ATOM 666 C C . ILE A 1 82 ? -6.883 4.128 6.029 1.00 97.81 82 ILE A C 1
ATOM 668 O O . ILE A 1 82 ? -7.983 4.178 5.479 1.00 97.81 82 ILE A O 1
ATOM 672 N N . SER A 1 83 ? -5.745 4.425 5.409 1.00 96.38 83 SER A N 1
ATOM 673 C CA . SER A 1 83 ? -5.656 4.726 3.984 1.00 96.38 83 SER A CA 1
ATOM 674 C C . SER A 1 83 ? -4.615 3.837 3.325 1.00 96.38 83 SER A C 1
ATOM 676 O O . SER A 1 83 ? -3.601 3.523 3.945 1.00 96.38 83 SER A O 1
ATOM 678 N N . GLY A 1 84 ? -4.837 3.485 2.063 1.00 93.50 84 GLY A N 1
ATOM 679 C CA . GLY A 1 84 ? -3.868 2.752 1.254 1.00 93.50 84 GLY A CA 1
ATOM 680 C C . GLY A 1 84 ? -4.229 2.765 -0.227 1.00 93.50 84 GLY A C 1
ATOM 681 O O . GLY A 1 84 ? -5.249 3.334 -0.611 1.00 93.50 84 GLY A O 1
ATOM 682 N N . GLU A 1 85 ? -3.394 2.130 -1.041 1.00 91.75 85 GLU A N 1
ATOM 683 C CA . GLU A 1 85 ? -3.588 1.972 -2.483 1.00 91.75 85 GLU A CA 1
ATOM 684 C C . GLU A 1 85 ? -3.263 0.533 -2.918 1.00 91.75 85 GLU A C 1
ATOM 686 O O . GLU A 1 85 ? -2.537 -0.172 -2.208 1.00 91.75 85 GLU A O 1
ATOM 691 N N . SER A 1 86 ? -3.746 0.094 -4.085 1.00 90.31 86 SER A N 1
ATOM 692 C CA . SER A 1 86 ? -3.326 -1.170 -4.705 1.00 90.31 86 SER A CA 1
ATOM 693 C C . SER A 1 86 ? -3.698 -2.386 -3.837 1.00 90.31 86 SER A C 1
ATOM 695 O O . SER A 1 86 ? -4.829 -2.503 -3.358 1.00 90.31 86 SER A O 1
ATOM 697 N N . TYR A 1 87 ? -2.739 -3.272 -3.557 1.00 90.44 87 TYR A N 1
ATOM 698 C CA . TYR A 1 87 ? -2.870 -4.395 -2.623 1.00 90.44 87 TYR A CA 1
ATOM 699 C C . TYR A 1 87 ? -3.255 -3.977 -1.184 1.00 90.44 87 TYR A C 1
ATOM 701 O O . TYR A 1 87 ? -3.719 -4.798 -0.396 1.00 90.44 87 TYR A O 1
ATOM 709 N N . ALA A 1 88 ? -3.178 -2.691 -0.812 1.00 91.50 88 ALA A N 1
ATOM 710 C CA . ALA A 1 88 ? -3.776 -2.232 0.444 1.00 91.50 88 ALA A CA 1
ATOM 711 C C . ALA A 1 88 ? -5.318 -2.329 0.465 1.00 91.50 88 ALA A C 1
ATOM 713 O O . ALA A 1 88 ? -5.909 -2.162 1.532 1.00 91.50 88 ALA A O 1
ATOM 714 N N . GLY A 1 89 ? -5.959 -2.658 -0.663 1.00 90.69 89 GLY A N 1
ATOM 715 C CA . GLY A 1 89 ? -7.321 -3.191 -0.698 1.00 90.69 89 GLY A CA 1
ATOM 716 C C . GLY A 1 89 ? -7.501 -4.457 0.154 1.00 90.69 89 GLY A C 1
ATOM 717 O O . GLY A 1 89 ? -8.547 -4.596 0.772 1.00 90.69 89 GLY A O 1
ATOM 718 N N . HIS A 1 90 ? -6.460 -5.284 0.320 1.00 91.31 90 HIS A N 1
ATOM 719 C CA . HIS A 1 90 ? -6.425 -6.387 1.289 1.00 91.31 90 HIS A CA 1
ATOM 720 C C . HIS A 1 90 ? -5.990 -5.914 2.687 1.00 91.31 90 HIS A C 1
ATOM 722 O O . HIS A 1 90 ? -6.634 -6.229 3.692 1.00 91.31 90 HIS A O 1
ATOM 728 N N . TYR A 1 91 ? -4.912 -5.122 2.777 1.00 93.81 91 TYR A N 1
ATOM 729 C CA . TYR A 1 91 ? -4.335 -4.733 4.074 1.00 93.81 91 TYR A CA 1
ATOM 730 C C . TYR A 1 91 ? -5.240 -3.822 4.917 1.00 93.81 91 TYR A C 1
ATOM 732 O O . TYR A 1 91 ? -5.291 -3.979 6.138 1.00 93.81 91 TYR A O 1
ATOM 740 N N . ALA A 1 92 ? -5.943 -2.857 4.313 1.00 95.38 92 ALA A N 1
ATOM 741 C CA . ALA A 1 92 ? -6.728 -1.881 5.069 1.00 95.38 92 ALA A CA 1
ATOM 742 C C . ALA A 1 92 ? -8.001 -2.480 5.707 1.00 95.38 92 ALA A C 1
ATOM 744 O O . ALA A 1 92 ? -8.218 -2.212 6.894 1.00 95.38 92 ALA A O 1
ATOM 745 N N . PRO A 1 93 ? -8.813 -3.314 5.018 1.00 94.44 93 PRO A N 1
ATOM 746 C CA . PRO A 1 93 ? -9.917 -4.038 5.651 1.00 94.44 93 PRO A CA 1
ATOM 747 C C . PRO A 1 93 ? -9.446 -5.026 6.722 1.00 94.44 93 PRO A C 1
ATOM 749 O O . PRO A 1 93 ? -10.028 -5.057 7.804 1.00 94.44 93 PRO A O 1
ATOM 752 N N . GLN A 1 94 ? -8.363 -5.776 6.484 1.00 96.06 94 GLN A N 1
ATOM 753 C CA . GLN A 1 94 ? -7.853 -6.732 7.475 1.00 96.06 94 GLN A CA 1
ATOM 754 C C . GLN A 1 94 ? -7.312 -6.030 8.728 1.00 96.06 94 GLN A C 1
ATOM 756 O O . GLN A 1 94 ? -7.647 -6.424 9.843 1.00 96.06 94 GLN A O 1
ATOM 761 N N . LEU A 1 95 ? -6.565 -4.929 8.584 1.00 97.56 95 LEU A N 1
ATOM 762 C CA . LEU A 1 95 ? -6.140 -4.118 9.730 1.00 97.56 95 LEU A CA 1
ATOM 763 C C . LEU A 1 95 ? -7.337 -3.489 10.466 1.00 97.56 95 LEU A C 1
ATOM 765 O O . LEU A 1 95 ? -7.344 -3.452 11.698 1.00 97.56 95 LEU A O 1
ATOM 769 N N . ALA A 1 96 ? -8.367 -3.033 9.744 1.00 96.50 96 ALA A N 1
ATOM 770 C CA . ALA A 1 96 ? -9.608 -2.545 10.349 1.00 96.50 96 ALA A CA 1
ATOM 771 C C . ALA A 1 96 ? -10.307 -3.637 11.177 1.00 96.50 96 ALA A C 1
ATOM 773 O O . ALA A 1 96 ? -10.699 -3.378 12.317 1.00 96.50 96 ALA A O 1
ATOM 774 N N . ALA A 1 97 ? -10.418 -4.855 10.639 1.00 95.62 97 ALA A N 1
ATOM 775 C CA . ALA A 1 97 ? -10.981 -6.006 11.336 1.00 95.62 97 ALA A CA 1
ATOM 776 C C . ALA A 1 97 ? -10.166 -6.358 12.593 1.00 95.62 97 ALA A C 1
ATOM 778 O O . ALA A 1 97 ? -10.735 -6.429 13.683 1.00 95.62 97 ALA A O 1
ATOM 779 N N . THR A 1 98 ? -8.836 -6.464 12.483 1.00 95.94 98 THR A N 1
ATOM 780 C CA . THR A 1 98 ? -7.940 -6.733 13.621 1.00 95.94 98 THR A CA 1
ATOM 781 C C . THR A 1 98 ? -8.084 -5.683 14.726 1.00 95.94 98 THR A C 1
ATOM 783 O O . THR A 1 98 ? -8.180 -6.050 15.899 1.00 95.94 98 THR A O 1
ATOM 786 N N . ILE A 1 99 ? -8.163 -4.390 14.386 1.00 95.81 99 ILE A N 1
ATOM 787 C CA . ILE A 1 99 ? -8.404 -3.310 15.360 1.00 95.81 99 ILE A CA 1
ATOM 788 C C . ILE A 1 99 ? -9.748 -3.494 16.077 1.00 95.81 99 ILE A C 1
ATOM 790 O O . ILE A 1 99 ? -9.828 -3.317 17.293 1.00 95.81 99 ILE A O 1
ATOM 794 N N . LEU A 1 100 ? -10.810 -3.835 15.347 1.00 93.62 100 LEU A N 1
ATOM 795 C CA . LEU A 1 100 ? -12.150 -3.969 15.918 1.00 93.62 100 LEU A CA 1
ATOM 796 C C . LEU A 1 100 ? -12.272 -5.176 16.846 1.00 93.62 100 LEU A C 1
ATOM 798 O O . LEU A 1 100 ? -12.832 -5.025 17.931 1.00 93.62 100 LEU A O 1
ATOM 802 N N . THR A 1 101 ? -11.699 -6.322 16.475 1.00 94.50 101 THR A N 1
ATOM 803 C CA . THR A 1 101 ? -11.620 -7.507 17.341 1.00 94.50 101 THR A CA 1
ATOM 804 C C . THR A 1 101 ? -10.914 -7.168 18.655 1.00 94.50 101 THR A C 1
ATOM 806 O O . THR A 1 101 ? -11.495 -7.326 19.730 1.00 94.50 101 THR A O 1
ATOM 809 N N . HIS A 1 102 ? -9.721 -6.568 18.593 1.00 93.94 102 HIS A N 1
ATOM 810 C CA . HIS A 1 102 ? -8.980 -6.198 19.801 1.00 93.94 102 HIS A CA 1
ATOM 811 C C . HIS A 1 102 ? -9.688 -5.123 20.645 1.00 93.94 102 HIS A C 1
ATOM 813 O O . HIS A 1 102 ? -9.659 -5.205 21.872 1.00 93.94 102 HIS A O 1
ATOM 819 N N . ASN A 1 103 ? -10.370 -4.154 20.022 1.00 93.69 103 ASN A N 1
ATOM 820 C CA . ASN A 1 103 ? -11.192 -3.161 20.728 1.00 93.69 103 ASN A CA 1
ATOM 821 C C . ASN A 1 103 ? -12.352 -3.804 21.522 1.00 93.69 103 ASN A C 1
ATOM 823 O O . ASN A 1 103 ? -12.794 -3.231 22.523 1.00 93.69 103 ASN A O 1
ATOM 827 N N . MET A 1 104 ? -12.875 -4.954 21.075 1.00 90.69 104 MET A N 1
ATOM 828 C CA . MET A 1 104 ? -13.919 -5.707 21.784 1.00 90.69 104 MET A CA 1
ATOM 829 C C . MET A 1 104 ? -13.337 -6.568 22.911 1.00 90.69 104 MET A C 1
ATOM 831 O O . MET A 1 104 ? -13.887 -6.582 24.013 1.00 90.69 104 MET A O 1
ATOM 835 N N . GLU A 1 105 ? -12.221 -7.251 22.653 1.00 89.56 105 GLU A N 1
ATOM 836 C CA . GLU A 1 105 ? -11.576 -8.175 23.596 1.00 89.56 105 GLU A CA 1
ATOM 837 C C . GLU A 1 105 ? -10.809 -7.460 24.722 1.00 89.56 105 GLU A C 1
ATOM 839 O O . GLU A 1 105 ? -10.804 -7.916 25.866 1.00 89.56 105 GLU A O 1
ATOM 844 N N . SER A 1 106 ? -10.170 -6.322 24.428 1.00 79.31 106 SER A N 1
ATOM 845 C CA . SER A 1 106 ? -9.269 -5.623 25.347 1.00 79.31 106 SER A CA 1
ATOM 846 C C . SER A 1 106 ? -9.517 -4.117 25.382 1.00 79.31 106 SER A C 1
ATOM 848 O O . SER A 1 106 ? -9.096 -3.353 24.518 1.00 79.31 106 SER A O 1
ATOM 850 N N . LYS A 1 107 ? -10.098 -3.641 26.487 1.00 74.56 107 LYS A N 1
ATOM 851 C CA . LYS A 1 107 ? -10.290 -2.199 26.738 1.00 74.56 107 LYS A CA 1
ATOM 852 C C . LYS A 1 107 ? -9.008 -1.456 27.143 1.00 74.56 107 LYS A C 1
ATOM 854 O O . LYS A 1 107 ? -9.083 -0.279 27.485 1.00 74.56 107 LYS A O 1
ATOM 859 N N . ARG A 1 108 ? -7.838 -2.116 27.145 1.00 78.38 108 ARG A N 1
ATOM 860 C CA . ARG A 1 108 ? -6.564 -1.510 27.579 1.00 78.38 108 ARG A CA 1
ATOM 861 C C . ARG A 1 108 ? -6.090 -0.413 26.624 1.00 78.38 108 ARG A C 1
ATOM 863 O O . ARG A 1 108 ? -5.565 0.597 27.082 1.00 78.38 108 ARG A O 1
ATOM 870 N N . MET A 1 109 ? -6.298 -0.600 25.323 1.00 84.88 109 MET A N 1
ATOM 871 C CA . MET A 1 109 ? -6.107 0.435 24.315 1.00 84.88 109 MET A CA 1
ATOM 872 C C . MET A 1 109 ? -7.229 0.336 23.290 1.00 84.88 109 MET A C 1
ATOM 874 O O . MET A 1 109 ? -7.313 -0.647 22.567 1.00 84.88 109 MET A O 1
ATOM 878 N N . ILE A 1 110 ? -8.066 1.370 23.226 1.00 92.19 110 ILE A N 1
ATOM 879 C CA . ILE A 1 110 ? -9.137 1.469 22.235 1.00 92.19 110 ILE A CA 1
ATOM 880 C C . ILE A 1 110 ? -8.681 2.419 21.128 1.00 92.19 110 ILE A C 1
ATOM 882 O O . ILE A 1 110 ? -8.486 3.615 21.370 1.00 92.19 110 ILE A O 1
ATOM 886 N N . ILE A 1 111 ? -8.530 1.898 19.912 1.00 94.75 111 ILE A N 1
ATOM 887 C CA . ILE A 1 111 ? -8.253 2.703 18.719 1.00 94.75 111 ILE A CA 1
ATOM 888 C C . ILE A 1 111 ? -9.593 3.169 18.150 1.00 94.75 111 ILE A C 1
ATOM 890 O O . ILE A 1 111 ? -10.438 2.360 17.766 1.00 94.75 111 ILE A O 1
ATOM 894 N N . ASN A 1 112 ? -9.803 4.485 18.102 1.00 94.81 112 ASN A N 1
ATOM 895 C CA . ASN A 1 112 ? -11.060 5.108 17.686 1.00 94.81 112 ASN A CA 1
ATOM 896 C C . ASN A 1 112 ? -11.197 5.137 16.147 1.00 94.81 112 ASN A C 1
ATOM 898 O O . ASN A 1 112 ? -11.174 6.200 15.525 1.00 94.81 112 ASN A O 1
ATOM 902 N N . LEU A 1 113 ? -11.287 3.951 15.539 1.00 96.12 113 LEU A N 1
ATOM 903 C CA . LEU A 1 113 ? -11.410 3.747 14.096 1.00 96.12 113 LEU A CA 1
ATOM 904 C C . LEU A 1 113 ? -12.736 4.320 13.561 1.00 96.12 113 LEU A C 1
ATOM 906 O O . LEU A 1 113 ? -13.815 3.947 14.016 1.00 96.12 113 LEU A O 1
ATOM 910 N N . GLN A 1 114 ? -12.645 5.217 12.579 1.00 95.31 114 GLN A N 1
ATOM 911 C CA . GLN A 1 114 ? -13.775 5.935 11.976 1.00 95.31 114 GLN A CA 1
ATOM 912 C C . GLN A 1 114 ? -14.070 5.505 10.535 1.00 95.31 114 GLN A C 1
ATOM 914 O O . GLN A 1 114 ? -15.228 5.530 10.119 1.00 95.31 114 GLN A O 1
ATOM 919 N N . GLY A 1 115 ? -13.068 5.033 9.791 1.00 94.12 115 GLY A N 1
ATOM 920 C CA . GLY A 1 115 ? -13.279 4.486 8.453 1.00 94.12 115 GLY A CA 1
ATOM 921 C C . GLY A 1 115 ? -12.005 4.039 7.745 1.00 94.12 115 GLY A C 1
ATOM 922 O O . GLY A 1 115 ? -10.895 4.241 8.246 1.00 94.12 115 GLY A O 1
ATOM 923 N N . ILE A 1 116 ? -12.193 3.467 6.558 1.00 96.88 116 ILE A N 1
ATOM 924 C CA . ILE A 1 116 ? -11.125 3.117 5.613 1.00 96.88 116 ILE A CA 1
ATOM 925 C C . ILE A 1 116 ? -11.327 3.853 4.282 1.00 96.88 116 ILE A C 1
ATOM 927 O O . ILE A 1 116 ? -12.471 4.096 3.890 1.00 96.88 116 ILE A O 1
ATOM 931 N N . LEU A 1 117 ? -10.230 4.200 3.606 1.00 96.25 117 LEU A N 1
ATOM 932 C CA . LEU A 1 117 ? -10.198 4.796 2.267 1.00 96.25 117 LEU A CA 1
ATOM 933 C C . LEU A 1 117 ? -9.108 4.103 1.438 1.00 96.25 117 LEU A C 1
ATOM 935 O O . LEU A 1 117 ? -7.924 4.287 1.704 1.00 96.25 117 LEU A O 1
ATOM 939 N N . VAL A 1 118 ? -9.491 3.317 0.437 1.00 94.38 118 VAL A N 1
ATOM 940 C CA . VAL A 1 118 ? -8.542 2.609 -0.436 1.00 94.38 118 VAL A CA 1
ATOM 941 C C . VAL A 1 118 ? -8.621 3.145 -1.864 1.00 94.38 118 VAL A C 1
ATOM 943 O O . VAL A 1 118 ? -9.706 3.206 -2.443 1.00 94.38 118 VAL A O 1
ATOM 946 N N . GLY A 1 119 ? -7.485 3.600 -2.396 1.00 92.69 119 GLY A N 1
ATOM 947 C CA . GLY A 1 119 ? -7.315 4.022 -3.790 1.00 92.69 119 GLY A CA 1
ATOM 948 C C . GLY A 1 119 ? -6.997 2.828 -4.684 1.00 92.69 119 GLY A C 1
ATOM 949 O O . GLY A 1 119 ? -6.306 1.922 -4.226 1.00 92.69 119 GLY A O 1
ATOM 950 N N . ASN A 1 120 ? -7.540 2.805 -5.905 1.00 90.50 120 ASN A N 1
ATOM 951 C CA . ASN A 1 120 ? -7.347 1.751 -6.916 1.00 90.50 120 ASN A CA 1
ATOM 952 C C . ASN A 1 120 ? -7.096 0.349 -6.310 1.00 90.50 120 ASN A C 1
ATOM 954 O O . ASN A 1 120 ? -6.000 -0.197 -6.442 1.00 90.50 120 ASN A O 1
ATOM 958 N N . PRO A 1 121 ? -8.056 -0.193 -5.532 1.00 91.25 121 PRO A N 1
ATOM 959 C CA . PRO A 1 121 ? -7.799 -1.360 -4.703 1.00 91.25 121 PRO A CA 1
ATOM 960 C C . PRO A 1 121 ? -7.911 -2.667 -5.490 1.00 91.25 121 PRO A C 1
ATOM 962 O O . PRO A 1 121 ? -8.909 -2.897 -6.172 1.00 91.25 121 PRO A O 1
ATOM 965 N N . CYS A 1 122 ? -6.967 -3.584 -5.274 1.00 89.81 122 CYS A N 1
ATOM 966 C CA . CYS A 1 122 ? -7.254 -4.998 -5.496 1.00 89.81 122 CYS A CA 1
ATOM 967 C C . CYS A 1 122 ? -8.103 -5.482 -4.309 1.00 89.81 122 CYS A C 1
ATOM 969 O O . CYS A 1 122 ? -7.658 -5.384 -3.164 1.00 89.81 122 CYS A O 1
ATOM 971 N N . LEU A 1 123 ? -9.343 -5.902 -4.575 1.00 90.50 123 LEU A N 1
ATOM 972 C CA . LEU A 1 123 ? -10.301 -6.387 -3.564 1.00 90.50 123 LEU A CA 1
ATOM 973 C C . LEU A 1 123 ? -10.633 -7.877 -3.732 1.00 90.50 123 LEU A C 1
ATOM 975 O O . LEU A 1 123 ? -10.942 -8.552 -2.763 1.00 90.50 123 LEU A O 1
ATOM 979 N N . ASP A 1 124 ? -10.611 -8.365 -4.971 1.00 91.19 124 ASP A N 1
ATOM 980 C CA . ASP A 1 124 ? -10.802 -9.766 -5.348 1.00 91.19 124 ASP A CA 1
ATOM 981 C C . ASP A 1 124 ? -9.988 -9.986 -6.625 1.00 91.19 124 ASP A C 1
ATOM 983 O O . ASP A 1 124 ? -10.183 -9.261 -7.604 1.00 91.19 124 ASP A O 1
ATOM 987 N N . GLU A 1 125 ? -9.069 -10.951 -6.620 1.00 89.31 125 GLU A N 1
ATOM 988 C CA . GLU A 1 125 ? -8.115 -11.175 -7.715 1.00 89.31 125 GLU A CA 1
ATOM 989 C C . GLU A 1 125 ? -8.793 -11.475 -9.067 1.00 89.31 125 GLU A C 1
ATOM 991 O O . GLU A 1 125 ? -8.331 -11.023 -10.118 1.00 89.31 125 GLU A O 1
ATOM 996 N N . PHE A 1 126 ? -9.938 -12.160 -9.056 1.00 91.62 126 PHE A N 1
ATOM 997 C CA . PHE A 1 126 ? -10.648 -12.579 -10.262 1.00 91.62 126 PHE A CA 1
ATOM 998 C C . PHE A 1 126 ? -11.542 -11.475 -10.822 1.00 91.62 126 PHE A C 1
ATOM 1000 O O . PHE A 1 126 ? -11.578 -11.261 -12.037 1.00 91.62 126 PHE A O 1
ATOM 1007 N N . LYS A 1 127 ? -12.237 -10.725 -9.957 1.00 92.69 127 LYS A N 1
ATOM 1008 C CA . LYS A 1 127 ? -12.958 -9.503 -10.357 1.00 92.69 127 LYS A CA 1
ATOM 1009 C C . LYS A 1 127 ? -11.990 -8.445 -10.864 1.00 92.69 127 LYS A C 1
ATOM 1011 O O . LYS A 1 127 ? -12.332 -7.703 -11.785 1.00 92.69 127 LYS A O 1
ATOM 1016 N N . ASN A 1 128 ? -10.787 -8.417 -10.300 1.00 90.44 128 ASN A N 1
ATOM 1017 C CA . ASN A 1 128 ? -9.709 -7.548 -10.718 1.00 90.44 128 ASN A CA 1
ATOM 1018 C C . ASN A 1 128 ? -9.205 -7.898 -12.127 1.00 90.44 128 ASN A C 1
ATOM 1020 O O . ASN A 1 128 ? -9.264 -7.048 -13.015 1.00 90.44 128 ASN A O 1
ATOM 1024 N N . LEU A 1 129 ? -8.878 -9.171 -12.378 1.00 89.88 129 LEU A N 1
ATOM 1025 C CA . LEU A 1 129 ? -8.538 -9.677 -13.713 1.00 89.88 129 LEU A CA 1
ATOM 1026 C C . LEU A 1 129 ? -9.666 -9.449 -14.738 1.00 89.88 129 LEU A C 1
ATOM 1028 O O . LEU A 1 129 ? -9.415 -8.990 -15.852 1.00 89.88 129 LEU A O 1
ATOM 1032 N N . LYS A 1 130 ? -10.931 -9.696 -14.368 1.00 93.38 130 LYS A N 1
ATOM 1033 C CA . LYS A 1 130 ? -12.076 -9.398 -15.245 1.00 93.38 130 LYS A CA 1
ATOM 1034 C C . LYS A 1 130 ? -12.162 -7.905 -15.568 1.00 93.38 130 LYS A C 1
ATOM 1036 O O . LYS A 1 130 ? -12.367 -7.521 -16.719 1.00 93.38 130 LYS A O 1
ATOM 1041 N N . GLY A 1 131 ? -12.007 -7.066 -14.546 1.00 92.62 131 GLY A N 1
ATOM 1042 C CA . GLY A 1 131 ? -12.020 -5.617 -14.672 1.00 92.62 131 GLY A CA 1
ATOM 1043 C C . GLY A 1 131 ? -10.936 -5.103 -15.613 1.00 92.62 131 GLY A C 1
ATOM 1044 O O . GLY A 1 131 ? -11.243 -4.260 -16.455 1.00 92.62 131 GLY A O 1
ATOM 1045 N N . GLN A 1 132 ? -9.717 -5.637 -15.511 1.00 89.44 132 GLN A N 1
ATOM 1046 C CA . GLN A 1 132 ? -8.590 -5.341 -16.399 1.00 89.44 132 GLN A CA 1
ATOM 1047 C C . GLN A 1 132 ? -8.936 -5.597 -17.868 1.00 89.44 132 GLN A C 1
ATOM 1049 O O . GLN A 1 132 ? -8.806 -4.690 -18.690 1.00 89.44 132 GLN A O 1
ATOM 1054 N N . ILE A 1 133 ? -9.441 -6.789 -18.198 1.00 91.38 133 ILE A N 1
ATOM 1055 C CA . ILE A 1 133 ? -9.789 -7.146 -19.581 1.00 91.38 133 ILE A CA 1
ATOM 1056 C C . ILE A 1 133 ? -10.915 -6.258 -20.134 1.00 91.38 133 ILE A C 1
ATOM 1058 O O . ILE A 1 133 ? -10.783 -5.716 -21.231 1.00 91.38 133 ILE A O 1
ATOM 1062 N N . ASP A 1 134 ? -11.985 -6.026 -19.366 1.00 92.62 134 ASP A N 1
ATOM 1063 C CA . ASP A 1 134 ? -13.078 -5.137 -19.795 1.00 92.62 134 ASP A CA 1
ATOM 1064 C C . ASP A 1 134 ? -12.614 -3.672 -19.961 1.00 92.62 134 ASP A C 1
ATOM 1066 O O . ASP A 1 134 ? -13.107 -2.940 -20.827 1.00 92.62 134 ASP A O 1
ATOM 1070 N N . TYR A 1 135 ? -11.668 -3.219 -19.129 1.00 90.44 135 TYR A N 1
ATOM 1071 C CA . TYR A 1 135 ? -11.082 -1.879 -19.212 1.00 90.44 135 TYR A CA 1
ATOM 1072 C C . TYR A 1 135 ? -10.249 -1.734 -20.486 1.00 90.44 135 TYR A C 1
ATOM 1074 O O . TYR A 1 135 ? -10.543 -0.866 -21.305 1.00 90.44 135 TYR A O 1
ATOM 1082 N N . LEU A 1 136 ? -9.287 -2.635 -20.702 1.00 89.19 136 LEU A N 1
ATOM 1083 C CA . LEU A 1 136 ? -8.420 -2.647 -21.881 1.00 89.19 136 LEU A CA 1
ATOM 1084 C C . LEU A 1 136 ? -9.217 -2.766 -23.191 1.00 89.19 136 LEU A C 1
ATOM 1086 O O . LEU A 1 136 ? -8.917 -2.058 -24.152 1.00 89.19 136 LEU A O 1
ATOM 1090 N N . TRP A 1 137 ? -10.276 -3.582 -23.227 1.00 91.94 137 TRP A N 1
ATOM 1091 C CA . TRP A 1 137 ? -11.197 -3.648 -24.369 1.00 91.94 137 TRP A CA 1
ATOM 1092 C C . TRP A 1 137 ? -11.952 -2.334 -24.589 1.00 91.94 137 TRP A C 1
ATOM 1094 O O . TRP A 1 137 ? -11.880 -1.751 -25.669 1.00 91.94 137 TRP A O 1
ATOM 1104 N N . SER A 1 138 ? -12.619 -1.800 -23.558 1.00 91.25 138 SER A N 1
ATOM 1105 C CA . SER A 1 138 ? -13.391 -0.550 -23.689 1.00 91.25 138 SER A CA 1
ATOM 1106 C C . SER A 1 138 ? -12.533 0.688 -23.988 1.00 91.25 138 SER A C 1
ATOM 1108 O O . SER A 1 138 ? -13.074 1.740 -24.331 1.00 91.25 138 SER A O 1
ATOM 1110 N N . HIS A 1 139 ? -11.209 0.565 -23.865 1.00 88.44 139 HIS A N 1
ATOM 1111 C CA . HIS A 1 139 ? -10.216 1.596 -24.160 1.00 88.44 139 HIS A CA 1
ATOM 1112 C C . HIS A 1 139 ? -9.457 1.339 -25.479 1.00 88.44 139 HIS A C 1
ATOM 1114 O O . HIS A 1 139 ? -8.567 2.109 -25.831 1.00 88.44 139 HIS A O 1
ATOM 1120 N N . GLY A 1 140 ? -9.839 0.307 -26.245 1.00 88.56 140 GLY A N 1
ATOM 1121 C CA . GLY A 1 140 ? -9.314 0.032 -27.588 1.00 88.56 140 GLY A CA 1
ATOM 1122 C C . GLY A 1 140 ? -7.955 -0.672 -27.632 1.00 88.56 140 GLY A C 1
ATOM 1123 O O . GLY A 1 140 ? -7.332 -0.693 -28.690 1.00 88.56 140 GLY A O 1
ATOM 1124 N N . VAL A 1 141 ? -7.495 -1.239 -26.512 1.00 88.06 141 VAL A N 1
ATOM 1125 C CA . VAL A 1 141 ? -6.248 -2.021 -26.434 1.00 88.06 141 VAL A CA 1
ATOM 1126 C C . VAL A 1 141 ? -6.496 -3.489 -26.813 1.00 88.06 141 VAL A C 1
ATOM 1128 O O . VAL A 1 141 ? -5.674 -4.101 -27.485 1.00 88.06 141 VAL A O 1
ATOM 1131 N N . ILE A 1 142 ? -7.650 -4.048 -26.427 1.00 89.31 142 ILE A N 1
ATOM 1132 C CA . ILE A 1 142 ? -8.082 -5.419 -26.757 1.00 89.31 142 ILE A CA 1
ATOM 1133 C C . ILE A 1 142 ? -9.129 -5.381 -27.882 1.00 89.31 142 ILE A C 1
ATOM 1135 O O . ILE A 1 142 ? -10.071 -4.593 -27.813 1.00 89.31 142 ILE A O 1
ATOM 1139 N N . SER A 1 143 ? -8.997 -6.252 -28.892 1.00 91.94 143 SER A N 1
ATOM 1140 C CA . SER A 1 143 ? -9.994 -6.400 -29.967 1.00 91.94 143 SER A CA 1
ATOM 1141 C C . SER A 1 143 ? -11.187 -7.271 -29.552 1.00 91.94 143 SER A C 1
ATOM 1143 O O . SER A 1 143 ? -11.104 -8.055 -28.602 1.00 91.94 143 SER A O 1
ATOM 1145 N N . ASP A 1 144 ? -12.295 -7.178 -30.292 1.00 94.75 144 ASP A N 1
ATOM 1146 C CA . ASP A 1 144 ? -13.503 -7.975 -30.033 1.00 94.75 144 ASP A CA 1
ATOM 1147 C C . ASP A 1 144 ? -13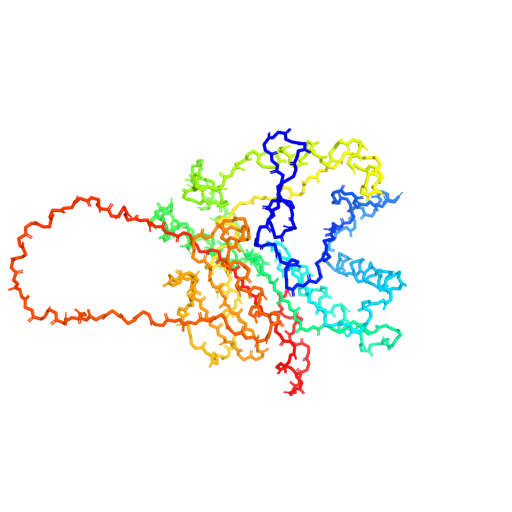.235 -9.490 -30.124 1.00 94.75 144 ASP A C 1
ATOM 1149 O O . ASP A 1 144 ? -13.776 -10.263 -29.333 1.00 94.75 144 ASP A O 1
ATOM 1153 N N . GLU A 1 145 ? -12.367 -9.934 -31.040 1.00 94.56 145 GLU A N 1
ATOM 1154 C CA . GLU A 1 145 ? -11.984 -11.344 -31.188 1.00 94.56 145 GLU A CA 1
ATOM 1155 C C . GLU A 1 145 ? -11.187 -11.852 -29.982 1.00 94.56 145 GLU A C 1
ATOM 1157 O O . GLU A 1 145 ? -11.417 -12.969 -29.508 1.00 94.56 145 GLU A O 1
ATOM 1162 N N . VAL A 1 146 ? -10.271 -11.027 -29.465 1.00 93.50 146 VAL A N 1
ATOM 1163 C CA . VAL A 1 146 ? -9.467 -11.341 -28.278 1.00 93.50 146 VAL A CA 1
ATOM 1164 C C . VAL A 1 146 ? -10.356 -11.379 -27.034 1.00 93.50 146 VAL A C 1
ATOM 1166 O O . VAL A 1 146 ? -10.324 -12.370 -26.303 1.00 93.50 146 VAL A O 1
ATOM 1169 N N . LEU A 1 147 ? -11.226 -10.379 -26.833 1.00 94.44 147 LEU A N 1
ATOM 1170 C CA . LEU A 1 147 ? -12.196 -10.386 -25.732 1.00 94.44 147 LEU A CA 1
ATOM 1171 C C . LEU A 1 147 ? -13.111 -11.617 -25.802 1.00 94.44 147 LEU A C 1
ATOM 1173 O O . LEU A 1 147 ? -13.361 -12.259 -24.778 1.00 94.44 147 LEU A O 1
ATOM 1177 N N . ALA A 1 148 ? -13.604 -11.967 -26.994 1.00 95.88 148 ALA A N 1
ATOM 1178 C CA . ALA A 1 148 ? -14.455 -13.136 -27.192 1.00 95.88 148 ALA A CA 1
ATOM 1179 C C . ALA A 1 148 ? -13.714 -14.446 -26.880 1.00 95.88 148 ALA A C 1
ATOM 1181 O O . ALA A 1 148 ? -14.298 -15.346 -26.272 1.00 95.88 148 ALA A O 1
ATOM 1182 N N . ASN A 1 149 ? -12.432 -14.559 -27.244 1.00 96.06 149 ASN A N 1
ATOM 1183 C CA . ASN A 1 149 ? -11.611 -15.721 -26.913 1.00 96.06 149 ASN A CA 1
ATOM 1184 C C . ASN A 1 149 ? -11.352 -15.833 -25.401 1.00 96.06 149 ASN A C 1
ATOM 1186 O O . ASN A 1 149 ? -11.535 -16.910 -24.833 1.00 96.06 149 ASN A O 1
ATOM 1190 N N . ILE A 1 150 ? -10.997 -14.733 -24.734 1.00 95.38 150 ILE A N 1
ATOM 1191 C CA . ILE A 1 150 ? -10.802 -14.701 -23.277 1.00 95.38 150 ILE A CA 1
ATOM 1192 C C . ILE A 1 150 ? -12.111 -15.071 -22.567 1.00 95.38 150 ILE A C 1
ATOM 1194 O O . ILE A 1 150 ? -12.152 -16.044 -21.820 1.00 95.38 150 ILE A O 1
ATOM 1198 N N . THR A 1 151 ? -13.215 -14.386 -22.874 1.00 94.81 151 THR A N 1
ATOM 1199 C CA . THR A 1 151 ? -14.534 -14.606 -22.241 1.00 94.81 151 THR A CA 1
ATOM 1200 C C . THR A 1 151 ? -15.086 -16.020 -22.475 1.00 94.81 151 THR A C 1
ATOM 1202 O O . THR A 1 151 ? -15.865 -16.529 -21.673 1.00 94.81 151 THR A O 1
ATOM 1205 N N . LYS A 1 152 ? -14.683 -16.688 -23.563 1.00 96.50 152 LYS A N 1
ATOM 1206 C CA . LYS A 1 152 ? -15.053 -18.082 -23.848 1.00 96.50 152 LYS A CA 1
ATOM 1207 C C . LYS A 1 152 ? -14.302 -19.096 -22.976 1.00 96.50 152 LYS A C 1
ATOM 1209 O O . LYS A 1 152 ? -14.868 -20.146 -22.670 1.00 96.50 152 LYS A O 1
ATOM 1214 N N . ASN A 1 153 ? -13.043 -18.824 -22.631 1.00 96.62 153 ASN A N 1
ATOM 1215 C CA . ASN A 1 153 ? -12.161 -19.784 -21.956 1.00 96.62 153 ASN A CA 1
ATOM 1216 C C . ASN A 1 153 ? -11.927 -19.472 -20.467 1.00 96.62 153 ASN A C 1
ATOM 1218 O O . ASN A 1 153 ? -11.592 -20.384 -19.713 1.00 96.62 153 ASN A O 1
ATOM 1222 N N . CYS A 1 154 ? -12.127 -18.222 -20.046 1.00 96.12 154 CYS A N 1
ATOM 1223 C CA . CYS A 1 154 ? -11.968 -17.742 -18.677 1.00 96.12 154 CYS A CA 1
ATOM 1224 C C . CYS A 1 154 ? -13.328 -17.504 -18.014 1.00 96.12 154 CYS A C 1
ATOM 1226 O O . CYS A 1 154 ? -14.179 -16.782 -18.534 1.00 96.12 154 CYS A O 1
ATOM 1228 N N . ARG A 1 155 ? -13.519 -18.078 -16.827 1.00 95.25 155 ARG A N 1
ATOM 1229 C CA . ARG A 1 155 ? -14.664 -17.825 -15.942 1.00 95.25 155 ARG A CA 1
ATOM 1230 C C . ARG A 1 155 ? -14.399 -16.698 -14.950 1.00 95.25 155 ARG A C 1
ATOM 1232 O O . ARG A 1 155 ? -15.355 -16.226 -14.341 1.00 95.25 155 ARG A O 1
ATOM 1239 N N . PHE A 1 156 ? -13.138 -16.290 -14.804 1.00 93.88 156 PHE A N 1
ATOM 1240 C CA . PHE A 1 156 ? -12.639 -15.409 -13.755 1.00 93.88 156 PHE A CA 1
ATOM 1241 C C . PHE A 1 156 ? -12.923 -16.037 -12.384 1.00 93.88 156 PHE A C 1
ATOM 1243 O O . PHE A 1 156 ? -13.791 -15.596 -11.632 1.00 93.88 156 PHE A O 1
ATOM 1250 N N . SER A 1 157 ? -12.244 -17.156 -12.111 1.00 94.00 157 SER A N 1
ATOM 1251 C CA . SER A 1 157 ? -12.415 -17.953 -10.887 1.00 94.00 157 SER A CA 1
ATOM 1252 C C . SER A 1 157 ? -11.207 -18.863 -10.607 1.00 94.00 157 SER A C 1
ATOM 1254 O O . SER A 1 157 ? -10.486 -19.195 -11.550 1.00 94.00 157 SER A O 1
ATOM 1256 N N . PRO A 1 158 ? -11.068 -19.440 -9.393 1.00 92.06 158 PRO A N 1
ATOM 1257 C CA . PRO A 1 158 ? -10.049 -20.460 -9.100 1.00 92.06 158 PRO A CA 1
ATOM 1258 C C . PRO A 1 158 ? -10.144 -21.741 -9.951 1.00 92.06 158 PRO A C 1
ATOM 1260 O O . PRO A 1 158 ? -9.289 -22.615 -9.844 1.00 92.06 158 PRO A O 1
ATOM 1263 N N . SER A 1 159 ? -11.209 -21.899 -10.751 1.00 93.06 159 SER A N 1
ATOM 1264 C CA . SER A 1 159 ? -11.384 -23.029 -11.676 1.00 93.06 159 SER A CA 1
ATOM 1265 C C . SER A 1 159 ? -10.794 -22.791 -13.070 1.00 93.06 159 SER A C 1
ATOM 1267 O O . SER A 1 159 ? -10.844 -23.696 -13.906 1.00 93.06 159 SER A O 1
ATOM 1269 N N . ASP A 1 160 ? -10.252 -21.599 -13.331 1.00 92.75 160 ASP A N 1
ATOM 1270 C CA . ASP A 1 160 ? -9.580 -21.296 -14.590 1.00 92.75 160 ASP A CA 1
ATOM 1271 C C . ASP A 1 160 ? -8.254 -22.059 -14.696 1.00 92.75 160 ASP A C 1
ATOM 1273 O O . ASP A 1 160 ? -7.486 -22.178 -13.744 1.00 92.75 160 ASP A O 1
ATOM 1277 N N . GLY A 1 161 ? -8.003 -22.618 -15.877 1.00 93.50 161 GLY A N 1
ATOM 1278 C CA . GLY A 1 161 ? -6.822 -23.431 -16.157 1.00 93.50 161 GLY A CA 1
ATOM 1279 C C . GLY A 1 161 ? -6.203 -23.077 -17.501 1.00 93.50 161 GLY A C 1
ATOM 1280 O O . GLY A 1 161 ? -6.498 -22.028 -18.070 1.00 93.50 161 GLY A O 1
ATOM 1281 N N . LYS A 1 162 ? -5.389 -23.990 -18.046 1.00 95.44 162 LYS A N 1
ATOM 1282 C CA . LYS A 1 162 ? -4.548 -23.741 -19.231 1.00 95.44 162 LYS A CA 1
ATOM 1283 C C . LYS A 1 162 ? -5.273 -23.058 -20.402 1.00 95.44 162 LYS A C 1
ATOM 1285 O O . LYS A 1 162 ? -4.699 -22.172 -21.007 1.00 95.44 162 LYS A O 1
ATOM 1290 N N . ALA A 1 163 ? -6.523 -23.417 -20.702 1.00 95.62 163 ALA A N 1
ATOM 1291 C CA .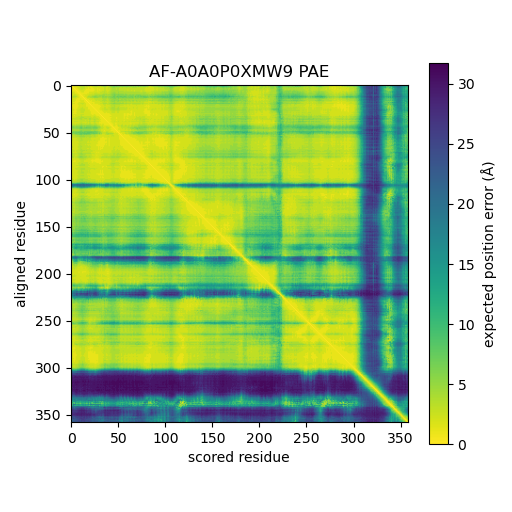 ALA A 1 163 ? -7.275 -22.792 -21.798 1.00 95.62 163 ALA A CA 1
ATOM 1292 C C . ALA A 1 163 ? -7.547 -21.287 -21.586 1.00 95.62 163 ALA A C 1
ATOM 1294 O O . ALA A 1 163 ? -7.605 -20.542 -22.560 1.00 95.62 163 ALA A O 1
ATOM 1295 N N . CYS A 1 164 ? -7.704 -20.841 -20.335 1.00 95.31 164 CYS A N 1
ATOM 1296 C CA . CYS A 1 164 ? -7.797 -19.423 -19.996 1.00 95.31 164 CYS A CA 1
ATOM 1297 C C . CYS A 1 164 ? -6.423 -18.749 -20.107 1.00 95.31 164 CYS A C 1
ATOM 1299 O O . CYS A 1 164 ? -6.315 -17.719 -20.764 1.00 95.31 164 CYS A O 1
ATOM 1301 N N . SER A 1 165 ? -5.366 -19.360 -19.554 1.00 92.81 165 SER A N 1
ATOM 1302 C CA . SER A 1 165 ? -3.987 -18.860 -19.683 1.00 92.81 165 SER A CA 1
ATOM 1303 C C . SER A 1 165 ? -3.581 -18.692 -21.151 1.00 92.81 165 SER A C 1
ATOM 1305 O O . SER A 1 165 ? -3.220 -17.598 -21.553 1.00 92.81 165 SER A O 1
ATOM 1307 N N . ASP A 1 166 ? -3.786 -19.717 -21.983 1.00 94.19 166 ASP A N 1
ATOM 1308 C CA . ASP A 1 166 ? -3.517 -19.688 -23.427 1.00 94.19 166 ASP A CA 1
ATOM 1309 C C . ASP A 1 166 ? -4.314 -18.586 -24.158 1.00 94.19 166 ASP A C 1
ATOM 1311 O O . ASP A 1 166 ? -3.869 -18.077 -25.185 1.00 94.19 166 ASP A O 1
ATOM 1315 N N . ALA A 1 167 ? -5.506 -18.230 -23.663 1.00 94.12 167 ALA A N 1
ATOM 1316 C CA . ALA A 1 167 ? -6.329 -17.165 -24.235 1.00 94.12 167 ALA A CA 1
ATOM 1317 C C . ALA A 1 167 ? -5.874 -15.760 -23.807 1.00 94.12 167 ALA A C 1
ATOM 1319 O O . ALA A 1 167 ? -6.044 -14.824 -24.587 1.00 94.12 167 ALA A O 1
ATOM 1320 N N . MET A 1 168 ? -5.298 -15.625 -22.607 1.00 89.69 168 MET A N 1
ATOM 1321 C CA . MET A 1 168 ? -4.672 -14.394 -22.111 1.00 89.69 168 MET A CA 1
ATOM 1322 C C . MET A 1 168 ? -3.297 -14.171 -22.757 1.00 89.69 168 MET A C 1
ATOM 1324 O O . MET A 1 168 ? -3.045 -13.097 -23.287 1.00 89.69 168 MET A O 1
ATOM 1328 N N . ASP A 1 169 ? -2.448 -15.202 -22.804 1.00 87.44 169 ASP A N 1
ATOM 1329 C CA . ASP A 1 169 ? -1.094 -15.167 -23.383 1.00 87.44 169 ASP A CA 1
ATOM 1330 C C . ASP A 1 169 ? -1.097 -14.892 -24.902 1.00 87.44 169 ASP A C 1
ATOM 1332 O O . ASP A 1 169 ? -0.085 -14.492 -25.477 1.00 87.44 169 ASP A O 1
ATOM 1336 N N . ALA A 1 170 ? -2.233 -15.107 -25.574 1.00 83.50 170 ALA A N 1
ATOM 1337 C CA . ALA A 1 170 ? -2.427 -14.779 -26.987 1.00 83.50 170 ALA A CA 1
ATOM 1338 C C . ALA A 1 170 ? -2.620 -13.271 -27.258 1.00 83.50 170 ALA A C 1
ATOM 1340 O O . ALA A 1 170 ? -2.643 -12.864 -28.422 1.00 83.50 170 ALA A O 1
ATOM 1341 N N . PHE A 1 171 ? -2.789 -12.452 -26.216 1.00 83.81 171 PHE A N 1
ATOM 1342 C CA . PHE A 1 171 ? -2.940 -11.003 -26.310 1.00 83.81 171 PHE A CA 1
ATOM 1343 C C . PHE A 1 171 ? -1.623 -10.286 -25.985 1.00 83.81 171 PHE A C 1
ATOM 1345 O O . PHE A 1 171 ? -1.101 -10.386 -24.879 1.00 83.81 171 PHE A O 1
ATOM 1352 N N . ASP A 1 172 ? -1.127 -9.505 -26.944 1.00 81.06 172 ASP A N 1
ATOM 1353 C CA . ASP A 1 172 ? -0.028 -8.563 -26.737 1.00 81.06 172 ASP A CA 1
ATOM 1354 C C . ASP A 1 172 ? -0.601 -7.155 -26.508 1.00 81.06 172 ASP A C 1
ATOM 1356 O O . ASP A 1 172 ? -1.176 -6.551 -27.416 1.00 81.06 172 ASP A O 1
ATOM 1360 N N . SER A 1 173 ? -0.434 -6.618 -25.296 1.00 76.56 173 SER A N 1
ATOM 1361 C CA . SER A 1 173 ? -0.777 -5.227 -24.964 1.00 76.56 173 SER A CA 1
ATOM 1362 C C . SER A 1 173 ? 0.189 -4.202 -25.568 1.00 76.56 173 SER A C 1
ATOM 1364 O O . SER A 1 173 ? -0.004 -2.996 -25.396 1.00 76.56 173 SER A O 1
ATOM 1366 N N . GLY A 1 174 ? 1.263 -4.657 -26.217 1.00 76.88 174 GLY A N 1
ATOM 1367 C CA . GLY A 1 174 ? 2.412 -3.851 -26.589 1.00 76.88 174 GLY A CA 1
ATOM 1368 C C . GLY A 1 174 ? 3.112 -3.251 -25.368 1.00 76.88 174 GLY A C 1
ATOM 1369 O O . GLY A 1 174 ? 2.822 -3.576 -24.215 1.00 76.88 174 GLY A O 1
ATOM 1370 N N . ASN A 1 175 ? 3.985 -2.276 -25.628 1.00 73.44 175 ASN A N 1
ATOM 1371 C CA . ASN A 1 175 ? 4.624 -1.448 -24.597 1.00 73.44 175 ASN A CA 1
ATOM 1372 C C . ASN A 1 175 ? 3.666 -0.377 -24.026 1.00 73.44 175 ASN A C 1
ATOM 1374 O O . ASN A 1 175 ? 4.071 0.765 -23.808 1.00 73.44 175 ASN A O 1
ATOM 1378 N N . THR A 1 176 ? 2.389 -0.718 -23.847 1.00 72.12 176 THR A N 1
ATOM 1379 C CA . THR A 1 176 ? 1.412 0.139 -23.169 1.00 72.12 176 THR A CA 1
ATOM 1380 C C . THR A 1 176 ? 1.732 0.117 -21.686 1.00 72.12 176 THR A C 1
ATOM 1382 O O . THR A 1 176 ? 1.768 -0.962 -21.109 1.00 72.12 176 THR A O 1
ATOM 1385 N N . ASP A 1 177 ? 1.972 1.283 -21.090 1.00 67.06 177 ASP A N 1
ATOM 1386 C CA . ASP A 1 177 ? 2.172 1.462 -19.651 1.00 67.06 177 ASP A CA 1
ATOM 1387 C C . ASP A 1 177 ? 0.913 1.010 -18.893 1.00 67.06 177 ASP A C 1
ATOM 1389 O O . ASP A 1 177 ? -0.182 1.481 -19.204 1.00 67.06 177 ASP A O 1
ATOM 1393 N N . PRO A 1 178 ? 1.046 0.105 -17.904 1.00 68.94 178 PRO A N 1
ATOM 1394 C CA . PRO A 1 178 ? -0.008 -0.158 -16.958 1.00 68.94 178 PRO A CA 1
ATOM 1395 C C . PRO A 1 178 ? -0.689 1.075 -16.344 1.00 68.94 178 PRO A C 1
ATOM 1397 O O . PRO A 1 178 ? -1.829 1.395 -16.649 1.00 68.94 178 PRO A O 1
ATOM 1400 N N . TYR A 1 179 ? 0.089 1.701 -15.426 1.00 64.00 179 TYR A N 1
ATOM 1401 C CA . TYR A 1 179 ? -0.058 2.967 -14.657 1.00 64.00 179 TYR A CA 1
ATOM 1402 C C . TYR A 1 179 ? -1.012 3.950 -15.342 1.00 64.00 179 TYR A C 1
ATOM 1404 O O . TYR A 1 179 ? -1.888 4.563 -14.718 1.00 64.00 179 TYR A O 1
ATOM 1412 N N . ASP A 1 180 ? -0.777 4.107 -16.635 1.00 70.31 180 ASP A N 1
ATOM 1413 C CA . ASP A 1 180 ? -1.460 5.022 -17.508 1.00 70.31 180 ASP A CA 1
ATOM 1414 C C . ASP A 1 180 ? -1.454 4.489 -18.941 1.00 70.31 180 ASP A C 1
ATOM 1416 O O . ASP A 1 180 ? -0.528 4.745 -19.710 1.00 70.31 180 ASP A O 1
ATOM 1420 N N . ILE A 1 181 ? -2.532 3.812 -19.345 1.00 73.81 181 ILE A N 1
ATOM 1421 C CA . 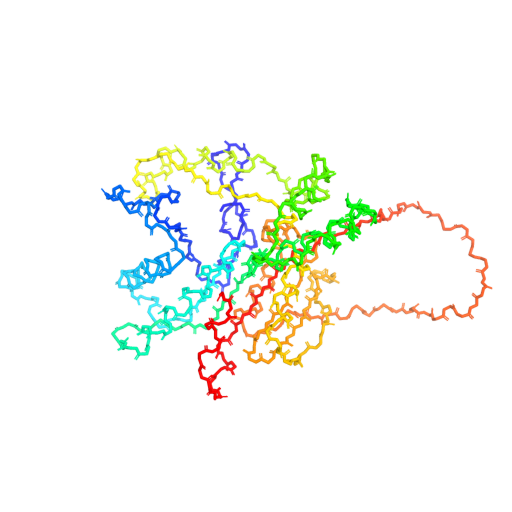ILE A 1 181 ? -2.684 3.321 -20.726 1.00 73.81 181 ILE A CA 1
ATOM 1422 C C . ILE A 1 181 ? -2.774 4.443 -21.787 1.00 73.81 181 ILE A C 1
ATOM 1424 O O . ILE A 1 181 ? -2.847 4.158 -22.981 1.00 73.81 181 ILE A O 1
ATOM 1428 N N . TYR A 1 182 ? -2.764 5.718 -21.376 1.00 76.19 182 TYR A N 1
ATOM 1429 C CA . TYR A 1 182 ? -2.630 6.899 -22.242 1.00 76.19 182 TYR A CA 1
ATOM 1430 C C . TYR A 1 182 ? -1.298 7.643 -22.030 1.00 76.19 182 TYR A C 1
ATOM 1432 O O . TYR A 1 182 ? -1.139 8.779 -22.493 1.00 76.19 182 TYR A O 1
ATOM 1440 N N . GLY A 1 183 ? -0.369 7.033 -21.297 1.00 67.25 183 GLY A N 1
ATOM 1441 C CA . GLY A 1 183 ? 0.839 7.659 -20.797 1.00 67.25 183 GLY A CA 1
ATOM 1442 C C . GLY A 1 183 ? 1.889 7.950 -21.875 1.00 67.25 183 GLY A C 1
ATOM 1443 O O . GLY A 1 183 ? 1.862 7.378 -22.967 1.00 67.25 183 GLY A O 1
ATOM 1444 N N . PRO A 1 184 ? 2.859 8.835 -21.575 1.00 63.31 184 PRO A N 1
ATOM 1445 C CA . PRO A 1 184 ? 2.982 9.600 -20.333 1.00 63.31 184 PRO A CA 1
ATOM 1446 C C . PRO A 1 184 ? 2.123 10.881 -20.350 1.00 63.31 184 PRO A C 1
ATOM 1448 O O . PRO A 1 184 ? 2.330 11.773 -21.179 1.00 63.31 184 PRO A O 1
ATOM 1451 N N . VAL A 1 185 ? 1.183 11.024 -19.406 1.00 61.25 185 VAL A N 1
AT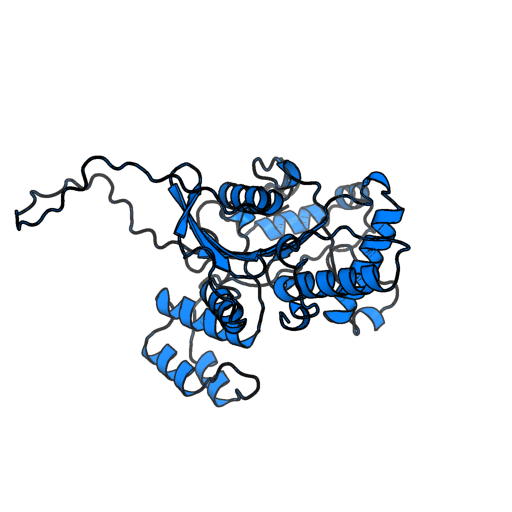OM 1452 C CA . VAL A 1 185 ? 0.406 12.270 -19.260 1.00 61.25 185 VAL A CA 1
ATOM 1453 C C . VAL A 1 185 ? 1.238 13.434 -18.694 1.00 61.25 185 VAL A C 1
ATOM 1455 O O . VAL A 1 185 ? 2.160 13.228 -17.901 1.00 61.25 185 VAL A O 1
ATOM 1458 N N . PRO A 1 186 ? 0.898 14.699 -19.025 1.00 62.06 186 PRO A N 1
ATOM 1459 C CA . PRO A 1 186 ? 1.575 15.867 -18.467 1.00 62.06 186 PRO A CA 1
ATOM 1460 C C . PRO A 1 186 ? 1.548 15.891 -16.931 1.00 62.06 186 PRO A C 1
ATOM 1462 O O . PRO A 1 186 ? 0.478 15.922 -16.326 1.00 62.06 186 PRO A O 1
ATOM 1465 N N . GLY A 1 187 ? 2.731 15.933 -16.316 1.00 64.81 187 GLY A N 1
ATOM 1466 C CA . GLY A 1 187 ? 2.915 15.922 -14.859 1.00 64.81 187 GLY A CA 1
ATOM 1467 C C . GLY A 1 187 ? 3.342 14.567 -14.285 1.00 64.81 187 GLY A C 1
ATOM 1468 O O . GLY A 1 187 ? 3.819 14.537 -13.153 1.00 64.81 187 GLY A O 1
ATOM 1469 N N . TYR A 1 188 ? 3.238 13.484 -15.061 1.00 70.50 188 TYR A N 1
ATOM 1470 C CA . TYR A 1 188 ? 3.874 12.206 -14.746 1.00 70.50 188 TYR A CA 1
ATOM 1471 C C . TYR A 1 188 ? 5.352 12.243 -15.167 1.00 70.50 188 TYR A C 1
ATOM 1473 O O . TYR A 1 188 ? 5.677 12.600 -16.301 1.00 70.50 188 TYR A O 1
ATOM 1481 N N . ASP A 1 189 ? 6.248 11.874 -14.255 1.00 75.69 189 ASP A N 1
ATOM 1482 C CA . ASP A 1 189 ? 7.684 11.729 -14.490 1.00 75.69 189 ASP A CA 1
ATOM 1483 C C . ASP A 1 189 ? 8.105 10.287 -14.139 1.00 75.69 189 ASP A C 1
ATOM 1485 O O . ASP A 1 189 ? 8.201 9.962 -12.946 1.00 75.69 189 ASP A O 1
ATOM 1489 N N . PRO A 1 190 ? 8.386 9.420 -15.137 1.00 71.69 190 PRO A N 1
ATOM 1490 C CA . PRO A 1 190 ? 8.769 8.023 -14.906 1.00 71.69 190 PRO A CA 1
ATOM 1491 C C . PRO A 1 190 ? 10.073 7.886 -14.105 1.00 71.69 190 PRO A C 1
ATOM 1493 O O . PRO A 1 190 ? 10.308 6.863 -13.462 1.00 71.69 190 PRO A O 1
ATOM 1496 N N . CYS A 1 191 ? 10.927 8.915 -14.091 1.00 80.75 191 CYS A N 1
ATOM 1497 C CA . CYS A 1 191 ? 12.178 8.902 -13.338 1.00 80.75 191 CYS A CA 1
ATOM 1498 C C . CYS A 1 191 ? 11.974 9.162 -11.834 1.00 80.75 191 CYS A C 1
ATOM 1500 O O . CYS A 1 191 ? 12.923 9.016 -11.059 1.00 80.75 191 CYS A O 1
ATOM 1502 N N . SER A 1 192 ? 10.757 9.499 -11.386 1.00 82.06 192 SER A N 1
ATOM 1503 C CA . SER A 1 192 ? 10.466 9.830 -9.982 1.00 82.06 192 SER A CA 1
ATOM 1504 C C . SER A 1 192 ? 10.929 8.756 -8.991 1.00 82.06 192 SER A C 1
ATOM 1506 O O . SER A 1 192 ? 11.470 9.081 -7.929 1.00 82.06 192 SER A O 1
ATOM 1508 N N . ASN A 1 193 ? 10.781 7.475 -9.347 1.00 82.38 193 ASN A N 1
ATOM 1509 C CA . ASN A 1 193 ? 11.226 6.348 -8.520 1.00 82.38 193 ASN A CA 1
ATOM 1510 C C . ASN A 1 193 ? 12.756 6.296 -8.379 1.00 82.38 193 ASN A C 1
ATOM 1512 O O . ASN A 1 193 ? 13.263 6.038 -7.286 1.00 82.38 193 ASN A O 1
ATOM 1516 N N . TYR A 1 194 ? 13.506 6.623 -9.438 1.00 86.81 194 TYR A N 1
ATOM 1517 C CA . TYR A 1 194 ? 14.966 6.746 -9.376 1.00 86.81 194 TYR A CA 1
ATOM 1518 C C . TYR A 1 194 ? 15.392 7.896 -8.450 1.00 86.81 194 TYR A C 1
ATOM 1520 O O . TYR A 1 194 ? 16.318 7.736 -7.650 1.00 86.81 194 TYR A O 1
ATOM 1528 N N . TYR A 1 195 ? 14.682 9.030 -8.487 1.00 91.38 195 TYR A N 1
ATOM 1529 C CA . TYR A 1 195 ? 14.962 10.160 -7.598 1.00 91.38 195 TYR A CA 1
ATOM 1530 C C . TYR A 1 195 ? 14.669 9.832 -6.129 1.00 91.38 195 TYR A C 1
ATOM 1532 O O . TYR A 1 195 ? 15.502 10.139 -5.277 1.00 91.38 195 TYR A O 1
ATOM 1540 N N . ILE A 1 196 ? 13.550 9.154 -5.821 1.00 90.69 196 ILE A N 1
ATOM 1541 C CA . ILE A 1 196 ? 13.287 8.637 -4.465 1.00 90.69 196 ILE A CA 1
ATOM 1542 C C . ILE A 1 196 ? 14.393 7.676 -4.031 1.00 90.69 196 ILE A C 1
ATOM 1544 O O . ILE A 1 196 ? 14.927 7.833 -2.935 1.00 90.69 196 ILE A O 1
ATOM 1548 N N . HIS A 1 197 ? 14.734 6.690 -4.864 1.00 90.81 197 HIS A N 1
ATOM 1549 C CA . HIS A 1 197 ? 15.713 5.667 -4.508 1.00 90.81 197 HIS A CA 1
ATOM 1550 C C . HIS A 1 197 ? 17.076 6.294 -4.183 1.00 90.81 197 HIS A C 1
ATOM 1552 O O . HIS A 1 197 ? 17.674 5.971 -3.158 1.00 90.81 197 HIS A O 1
ATOM 1558 N N . ALA A 1 198 ? 17.550 7.236 -5.002 1.00 93.50 198 ALA A N 1
ATOM 1559 C CA . ALA A 1 198 ? 18.783 7.973 -4.731 1.00 93.50 198 ALA A CA 1
ATOM 1560 C C . ALA A 1 198 ? 18.687 8.856 -3.468 1.00 93.50 198 ALA A C 1
ATOM 1562 O O . ALA A 1 198 ? 19.636 8.899 -2.682 1.00 93.50 198 ALA A O 1
ATOM 1563 N N . TYR A 1 199 ? 17.543 9.505 -3.225 1.00 94.81 199 TYR A N 1
ATOM 1564 C CA . TYR A 1 199 ? 17.321 10.334 -2.037 1.00 94.81 199 TYR A CA 1
ATOM 1565 C C . TYR A 1 199 ? 17.314 9.513 -0.735 1.00 94.81 199 TYR A C 1
ATOM 1567 O O . TYR A 1 199 ? 18.014 9.857 0.217 1.00 94.81 199 TYR A O 1
ATOM 1575 N N . LEU A 1 200 ? 16.576 8.399 -0.689 1.00 94.06 200 LEU A N 1
ATOM 1576 C CA . LEU A 1 200 ? 16.461 7.542 0.500 1.00 94.06 200 LEU A CA 1
ATOM 1577 C C . LEU A 1 200 ? 17.695 6.680 0.767 1.00 94.06 200 LEU A C 1
ATOM 1579 O O . LEU A 1 200 ? 17.918 6.283 1.909 1.00 94.06 200 LEU A O 1
ATOM 1583 N N . ASN A 1 201 ? 18.530 6.432 -0.241 1.00 94.19 201 ASN A N 1
ATOM 1584 C CA . ASN A 1 201 ? 19.830 5.785 -0.060 1.00 94.19 201 ASN A CA 1
ATOM 1585 C C . ASN A 1 201 ? 20.966 6.764 0.288 1.00 94.19 201 ASN A C 1
ATOM 1587 O O . ASN A 1 201 ? 22.108 6.343 0.471 1.00 94.19 201 ASN A O 1
ATOM 1591 N N . ASN A 1 202 ? 20.682 8.062 0.442 1.00 94.12 202 ASN A N 1
ATOM 1592 C CA . ASN A 1 202 ? 21.662 9.021 0.941 1.00 94.12 202 ASN A CA 1
ATOM 1593 C C . ASN A 1 202 ? 21.880 8.828 2.463 1.00 94.12 202 ASN A C 1
ATOM 1595 O O . ASN A 1 202 ? 20.934 9.011 3.235 1.00 94.12 202 ASN A O 1
ATOM 1599 N N . PRO A 1 203 ? 23.110 8.547 2.946 1.00 93.94 203 PRO A N 1
ATOM 1600 C CA . PRO A 1 203 ? 23.366 8.318 4.373 1.00 93.94 203 PRO A CA 1
ATOM 1601 C C . PRO A 1 203 ? 22.996 9.498 5.284 1.00 93.94 203 PRO A C 1
ATOM 1603 O O . PRO A 1 203 ? 22.659 9.296 6.450 1.00 93.94 203 PRO A O 1
ATOM 1606 N N . VAL A 1 204 ? 23.030 10.734 4.769 1.00 94.19 204 VAL A N 1
ATOM 1607 C CA . VAL A 1 204 ? 22.598 11.929 5.515 1.00 94.19 204 VAL A CA 1
ATOM 1608 C C . VAL A 1 204 ? 21.082 11.918 5.717 1.00 94.19 204 VAL A C 1
ATOM 1610 O O . VAL A 1 204 ? 20.614 12.231 6.811 1.00 94.19 204 VAL A O 1
ATOM 1613 N N . VAL A 1 205 ? 20.322 11.499 4.699 1.00 94.62 205 VAL A N 1
ATOM 1614 C CA . VAL A 1 205 ? 18.860 11.355 4.765 1.00 94.62 205 VAL A CA 1
ATOM 1615 C C . VAL A 1 205 ? 18.484 10.211 5.704 1.00 94.62 205 VAL A C 1
ATOM 1617 O O . VAL A 1 205 ? 17.693 10.428 6.616 1.00 94.62 205 VAL A O 1
ATOM 1620 N N . GLN A 1 206 ? 19.110 9.035 5.580 1.00 95.00 206 GLN A N 1
ATOM 1621 C CA . GLN A 1 206 ? 18.854 7.904 6.488 1.00 95.00 206 GLN A CA 1
ATOM 1622 C C . GLN A 1 206 ? 19.126 8.270 7.954 1.00 95.00 206 GLN A C 1
ATOM 1624 O O . GLN A 1 206 ? 18.298 8.005 8.826 1.00 95.00 206 GLN A O 1
ATOM 1629 N N . LYS A 1 207 ? 20.236 8.972 8.224 1.00 94.88 207 LYS A N 1
ATOM 1630 C CA . LYS A 1 207 ? 20.556 9.486 9.563 1.00 94.88 207 LYS A CA 1
ATOM 1631 C C . LYS A 1 207 ? 19.516 10.493 10.069 1.00 94.88 207 LYS A C 1
ATOM 1633 O O . LYS A 1 207 ? 19.172 10.446 11.248 1.00 94.88 207 LYS A O 1
ATOM 1638 N N . ALA A 1 208 ? 19.017 11.384 9.209 1.00 95.06 208 ALA A N 1
ATOM 1639 C CA . ALA A 1 208 ? 17.985 12.364 9.558 1.00 95.06 208 ALA A CA 1
ATOM 1640 C C . ALA A 1 208 ? 16.602 11.726 9.797 1.00 95.06 208 ALA A C 1
ATOM 1642 O O . ALA A 1 208 ? 15.846 12.209 10.634 1.00 95.06 208 ALA A O 1
ATOM 1643 N N . LEU A 1 209 ? 16.293 10.620 9.114 1.00 94.06 209 LEU A N 1
ATOM 1644 C CA . LEU A 1 209 ? 15.092 9.806 9.335 1.00 94.06 209 LEU A CA 1
ATOM 1645 C C . LEU A 1 209 ? 15.198 8.883 10.564 1.00 94.06 209 LEU A C 1
ATOM 1647 O O . LEU A 1 209 ? 14.240 8.186 10.884 1.00 94.06 209 LEU A O 1
ATOM 1651 N N . HIS A 1 210 ? 16.351 8.853 11.245 1.00 94.25 210 HIS A N 1
ATOM 1652 C CA . HIS A 1 210 ? 16.687 7.872 12.285 1.00 94.25 210 HIS A CA 1
ATOM 1653 C C . HIS A 1 210 ? 16.575 6.405 11.818 1.00 94.25 210 HIS A C 1
ATOM 1655 O O . HIS A 1 210 ? 16.391 5.499 12.632 1.00 94.25 210 HIS A O 1
ATOM 1661 N N . ALA A 1 211 ? 16.719 6.165 10.512 1.00 90.19 211 ALA A N 1
ATOM 1662 C CA . ALA A 1 211 ? 16.725 4.833 9.930 1.00 90.19 211 ALA A CA 1
ATOM 1663 C C . ALA A 1 211 ? 18.058 4.116 10.204 1.00 90.19 211 ALA A C 1
ATOM 1665 O O . ALA A 1 211 ? 19.124 4.734 10.298 1.00 90.19 211 ALA A O 1
ATOM 1666 N N . ARG A 1 212 ? 18.011 2.782 10.289 1.00 85.62 212 ARG A N 1
ATOM 1667 C CA . ARG A 1 212 ? 19.219 1.951 10.232 1.00 85.62 212 ARG A CA 1
ATOM 1668 C C . ARG A 1 212 ? 19.823 2.076 8.833 1.00 85.62 212 ARG A C 1
ATOM 1670 O O . ARG A 1 212 ? 19.089 2.001 7.853 1.00 85.62 212 ARG A O 1
ATOM 1677 N N . VAL A 1 213 ? 21.148 2.218 8.741 1.00 83.31 213 VAL A N 1
ATOM 1678 C CA . VAL A 1 213 ? 21.828 2.258 7.438 1.00 83.31 213 VAL A CA 1
ATOM 1679 C C . VAL A 1 213 ? 21.590 0.939 6.703 1.00 83.31 213 VAL A C 1
ATOM 1681 O O . VAL A 1 213 ? 21.953 -0.127 7.204 1.00 83.31 213 VAL A O 1
ATOM 1684 N N . THR A 1 214 ? 20.944 1.029 5.545 1.00 84.62 214 THR A N 1
ATOM 1685 C CA . THR A 1 214 ? 20.511 -0.098 4.709 1.00 84.62 214 THR A CA 1
ATOM 1686 C C . THR A 1 214 ? 20.369 0.363 3.258 1.00 84.62 214 THR A C 1
ATOM 1688 O O . THR A 1 214 ? 20.361 1.566 2.989 1.00 84.62 214 THR A O 1
ATOM 1691 N N . THR A 1 215 ? 20.217 -0.572 2.323 1.00 87.50 215 THR A N 1
ATOM 1692 C CA . THR A 1 215 ? 19.701 -0.241 0.992 1.00 87.50 215 THR A CA 1
ATOM 1693 C C . THR A 1 215 ? 18.183 -0.148 1.083 1.00 87.50 215 THR A C 1
ATOM 1695 O O . THR A 1 215 ? 17.519 -1.162 1.287 1.00 87.50 215 THR A O 1
ATOM 1698 N N . TRP A 1 216 ? 17.633 1.060 0.965 1.00 87.94 216 TRP A N 1
ATOM 1699 C CA . TRP A 1 216 ? 16.193 1.240 0.817 1.00 87.94 216 TRP A CA 1
ATOM 1700 C C . TRP A 1 216 ? 15.792 0.794 -0.585 1.00 87.94 216 TRP A C 1
ATOM 1702 O O . TRP A 1 216 ? 16.295 1.333 -1.574 1.00 87.94 216 TRP A O 1
ATOM 1712 N N . LEU A 1 217 ? 14.880 -0.170 -0.660 1.00 75.88 217 LEU A N 1
ATOM 1713 C CA . LEU A 1 217 ? 14.250 -0.604 -1.898 1.00 75.88 217 LEU A CA 1
ATOM 1714 C C . LEU A 1 217 ? 12.770 -0.241 -1.832 1.00 75.88 217 LEU A C 1
ATOM 1716 O O . LEU A 1 217 ? 12.082 -0.567 -0.863 1.00 75.88 217 LEU A O 1
ATOM 1720 N N . GLY A 1 218 ? 12.291 0.436 -2.872 1.00 59.84 218 GLY A N 1
ATOM 1721 C CA . GLY A 1 218 ? 10.866 0.665 -3.040 1.00 59.84 218 GLY A CA 1
ATOM 1722 C C . GLY A 1 218 ? 10.174 -0.639 -3.404 1.00 59.84 218 GLY A C 1
ATOM 1723 O O . GLY A 1 218 ? 10.685 -1.408 -4.220 1.00 59.84 218 GLY A O 1
ATOM 1724 N N . CYS A 1 219 ? 8.985 -0.861 -2.849 1.00 54.88 219 CYS A N 1
ATOM 1725 C CA . CYS A 1 219 ? 8.031 -1.780 -3.453 1.00 54.88 219 CYS A CA 1
ATOM 1726 C C . CYS A 1 219 ? 7.500 -1.134 -4.735 1.00 54.88 219 CYS A C 1
ATOM 1728 O O . CYS A 1 219 ? 6.446 -0.502 -4.733 1.00 54.88 219 CYS A O 1
ATOM 1730 N N . ASN A 1 220 ? 8.267 -1.268 -5.816 1.00 43.19 220 ASN A N 1
ATOM 1731 C CA . ASN A 1 220 ? 7.766 -1.021 -7.156 1.00 43.19 220 ASN A CA 1
ATOM 1732 C C . ASN A 1 220 ? 6.793 -2.162 -7.460 1.00 43.19 220 ASN A C 1
ATOM 1734 O O . ASN A 1 220 ? 7.210 -3.287 -7.719 1.00 43.19 220 ASN A O 1
ATOM 1738 N N . GLY A 1 221 ? 5.506 -1.883 -7.283 1.00 34.56 221 GLY A N 1
ATOM 1739 C CA . GLY A 1 221 ? 4.464 -2.635 -7.957 1.00 34.56 221 GLY A CA 1
ATOM 1740 C C . GLY A 1 221 ? 4.212 -2.026 -9.326 1.00 34.56 221 GLY A C 1
ATOM 1741 O O . GLY A 1 221 ? 4.493 -0.839 -9.540 1.00 34.56 221 GLY A O 1
ATOM 1742 N N . ASP A 1 222 ? 3.568 -2.818 -10.178 1.00 31.28 222 ASP A N 1
ATOM 1743 C CA . ASP A 1 222 ? 3.318 -2.534 -11.585 1.00 31.28 222 ASP A CA 1
ATOM 1744 C C . ASP A 1 222 ? 1.949 -3.149 -11.999 1.00 31.28 222 ASP A C 1
ATOM 1746 O O . ASP A 1 222 ? 1.664 -4.269 -11.582 1.00 31.28 222 ASP A O 1
ATOM 1750 N N . LEU A 1 223 ? 1.046 -2.546 -12.801 1.00 35.75 223 LEU A N 1
ATOM 1751 C CA . LEU A 1 223 ? 0.893 -1.164 -13.313 1.00 35.75 223 LEU A CA 1
ATOM 1752 C C . LEU A 1 223 ? -0.636 -1.030 -13.834 1.00 35.75 223 LEU A C 1
ATOM 1754 O O . LEU A 1 223 ? -1.149 -2.001 -14.377 1.00 35.75 223 LEU A O 1
ATOM 1758 N N . ASP A 1 224 ? -1.439 0.063 -13.673 1.00 50.03 224 ASP A N 1
ATOM 1759 C CA . ASP A 1 224 ? -2.958 0.228 -13.738 1.00 50.03 224 ASP A CA 1
ATOM 1760 C C . ASP A 1 224 ? -3.688 0.125 -15.099 1.00 50.03 224 ASP A C 1
ATOM 1762 O O . ASP A 1 224 ? -4.525 0.936 -15.507 1.00 50.03 224 ASP A O 1
ATOM 1766 N N . SER A 1 225 ? -3.489 -0.994 -15.755 1.00 52.31 225 SER A N 1
ATOM 1767 C CA . SER A 1 225 ? -4.678 -1.788 -16.041 1.00 52.31 225 SER A CA 1
ATOM 1768 C C . SER A 1 225 ? -4.936 -2.795 -14.911 1.00 52.31 225 SER A C 1
ATOM 1770 O O . SER A 1 225 ? -5.911 -3.535 -14.968 1.00 52.31 225 SER A O 1
ATOM 1772 N N . VAL A 1 226 ? -4.067 -2.811 -13.889 1.00 73.94 226 VAL A N 1
ATOM 1773 C CA . VAL A 1 226 ? -4.066 -3.717 -12.742 1.00 73.94 226 VAL A CA 1
ATOM 1774 C C . VAL A 1 226 ? -5.184 -3.480 -11.727 1.00 73.94 226 VAL A C 1
ATOM 1776 O O . VAL A 1 226 ? -5.662 -4.489 -11.244 1.00 73.94 226 VAL A O 1
ATOM 1779 N N . CYS A 1 227 ? -5.655 -2.269 -11.392 1.00 81.06 227 CYS A N 1
ATOM 1780 C CA . CYS A 1 227 ? -6.810 -2.091 -10.478 1.00 81.06 227 CYS A CA 1
ATOM 1781 C C . CYS A 1 227 ? -7.825 -1.037 -10.976 1.00 81.06 227 CYS A C 1
ATOM 1783 O O . CYS A 1 227 ? -8.113 -0.051 -10.280 1.00 81.06 227 CYS A O 1
ATOM 1785 N N . PRO A 1 228 ? -8.409 -1.239 -12.172 1.00 84.31 228 PRO A N 1
ATOM 1786 C CA . PRO A 1 228 ? -9.202 -0.231 -12.857 1.00 84.31 228 PRO A CA 1
ATOM 1787 C C . PRO A 1 228 ? -10.578 -0.038 -12.216 1.00 84.31 228 PRO A C 1
ATOM 1789 O O . PRO A 1 228 ? -11.093 -0.866 -11.463 1.00 84.31 228 PRO A O 1
ATOM 1792 N N . LEU A 1 229 ? -11.269 1.034 -12.610 1.00 86.12 229 LEU A N 1
ATOM 1793 C CA . LEU A 1 229 ? -12.629 1.322 -12.143 1.00 86.12 229 LEU A CA 1
ATOM 1794 C C . LEU A 1 229 ? -13.617 0.162 -12.336 1.00 86.12 229 LEU A C 1
ATOM 1796 O O . LEU A 1 229 ? -14.532 -0.007 -11.528 1.00 86.12 229 LEU A O 1
ATOM 1800 N N . THR A 1 230 ? -13.466 -0.606 -13.412 1.00 90.25 230 THR A N 1
ATOM 1801 C CA . THR A 1 230 ? -14.260 -1.802 -13.729 1.00 90.25 230 THR A CA 1
ATOM 1802 C C . THR A 1 230 ? -14.073 -2.906 -12.689 1.00 90.25 230 THR A C 1
ATOM 1804 O O . THR A 1 230 ? -15.074 -3.456 -12.236 1.00 90.25 230 THR A O 1
ATOM 1807 N N . ALA A 1 231 ? -12.837 -3.169 -12.250 1.00 91.00 231 ALA A N 1
ATOM 1808 C CA . ALA A 1 231 ? -12.513 -4.141 -11.204 1.00 91.00 231 ALA A CA 1
ATOM 1809 C C . ALA A 1 231 ? -13.223 -3.794 -9.892 1.00 91.00 231 ALA A C 1
ATOM 1811 O O . ALA A 1 231 ? -14.080 -4.543 -9.419 1.00 91.00 231 ALA A O 1
ATOM 1812 N N . THR A 1 232 ? -12.963 -2.590 -9.375 1.00 90.69 232 THR A N 1
ATOM 1813 C CA . THR A 1 232 ? -13.588 -2.082 -8.147 1.00 90.69 232 THR A CA 1
ATOM 1814 C C . THR A 1 232 ? -15.117 -2.084 -8.240 1.00 90.69 232 THR A C 1
ATOM 1816 O O . THR A 1 232 ? -15.804 -2.404 -7.270 1.00 90.69 232 THR A O 1
ATOM 1819 N N . ARG A 1 233 ? -15.681 -1.762 -9.414 1.00 92.56 233 ARG A N 1
ATOM 1820 C CA . ARG A 1 233 ? -17.132 -1.796 -9.655 1.00 92.56 233 ARG A CA 1
ATOM 1821 C C . ARG A 1 233 ? -17.709 -3.209 -9.542 1.00 92.56 233 ARG A C 1
ATOM 1823 O O . ARG A 1 233 ? -18.819 -3.335 -9.029 1.00 92.56 233 ARG A O 1
ATOM 1830 N N . TYR A 1 234 ? -16.995 -4.239 -9.998 1.00 94.06 234 TYR A N 1
ATOM 1831 C CA . TYR A 1 234 ? -17.430 -5.626 -9.837 1.00 94.06 234 TYR A CA 1
ATOM 1832 C C . TYR A 1 234 ? -17.380 -6.066 -8.374 1.00 94.06 234 TYR A C 1
ATOM 1834 O O . TYR A 1 234 ? -18.406 -6.498 -7.856 1.00 94.06 234 TYR A O 1
ATOM 1842 N N . SER A 1 235 ? -16.257 -5.865 -7.678 1.00 93.06 235 SER A N 1
ATOM 1843 C CA . SER A 1 235 ? -16.131 -6.238 -6.259 1.00 93.06 235 SER A CA 1
ATOM 1844 C C . SER A 1 235 ? -17.155 -5.521 -5.368 1.00 93.06 235 SER A C 1
ATOM 1846 O O . SER A 1 235 ? -17.759 -6.143 -4.502 1.00 93.06 235 SER A O 1
ATOM 1848 N N . VAL A 1 236 ? -17.436 -4.232 -5.609 1.00 91.50 236 VAL A N 1
ATOM 1849 C CA . VAL A 1 236 ? -18.499 -3.499 -4.888 1.00 91.50 236 VAL A CA 1
ATOM 1850 C C . VAL A 1 236 ? -19.904 -4.012 -5.245 1.00 91.50 236 VAL A C 1
ATOM 1852 O O . VAL A 1 236 ? -20.797 -3.974 -4.399 1.00 91.50 236 VAL A O 1
ATOM 1855 N N . GLY A 1 237 ? -20.116 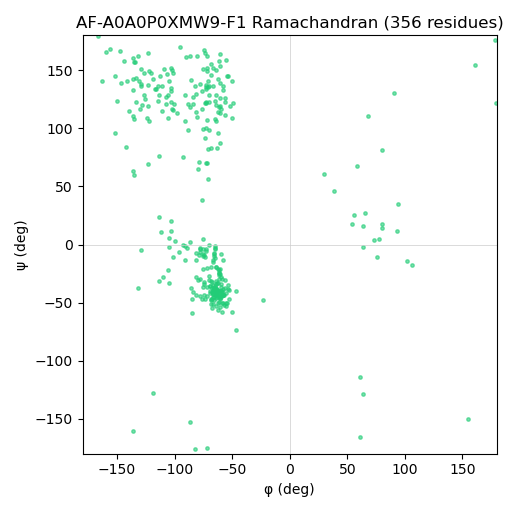-4.495 -6.474 1.00 93.19 237 GLY A N 1
ATOM 1856 C CA . GLY A 1 237 ? -21.383 -5.089 -6.909 1.00 93.19 237 GLY A CA 1
ATOM 1857 C C . GLY A 1 237 ? -21.696 -6.414 -6.209 1.00 93.19 237 GLY A C 1
ATOM 1858 O O . GLY A 1 237 ? -22.832 -6.623 -5.782 1.00 93.19 237 GLY A O 1
ATOM 1859 N N . ASP A 1 238 ? -20.685 -7.265 -6.027 1.00 93.50 238 ASP A N 1
ATOM 1860 C CA . ASP A 1 238 ? -20.793 -8.558 -5.339 1.00 93.50 238 ASP A CA 1
ATOM 1861 C C . ASP A 1 238 ? -21.232 -8.432 -3.865 1.00 93.50 238 ASP A C 1
ATOM 1863 O O . ASP A 1 238 ? -21.875 -9.338 -3.338 1.00 93.50 238 ASP A O 1
ATOM 1867 N N . LEU A 1 239 ? -20.989 -7.285 -3.214 1.00 91.56 239 LEU A N 1
ATOM 1868 C CA . LEU A 1 239 ? -21.451 -7.015 -1.842 1.00 91.56 239 LEU A CA 1
ATOM 1869 C C . LEU A 1 239 ? -22.985 -6.909 -1.709 1.00 91.56 239 LEU A C 1
ATOM 1871 O O . LEU A 1 239 ? -23.499 -6.879 -0.591 1.00 91.56 239 LEU A O 1
ATOM 1875 N N . GLY A 1 240 ? -23.730 -6.787 -2.817 1.00 95.06 240 GLY A N 1
ATOM 1876 C CA . GLY A 1 240 ? -25.200 -6.770 -2.817 1.00 95.06 240 GLY A CA 1
ATOM 1877 C C . GLY A 1 240 ? -25.852 -5.591 -2.075 1.00 95.06 240 GLY A C 1
ATOM 1878 O O . GLY A 1 240 ? -27.038 -5.644 -1.748 1.00 95.06 240 GLY A O 1
ATOM 1879 N N . LEU A 1 241 ? -25.097 -4.527 -1.779 1.00 93.38 241 LEU A N 1
ATOM 1880 C CA . LEU A 1 241 ? -25.571 -3.395 -0.979 1.00 93.38 241 LEU A CA 1
ATOM 1881 C C . LEU A 1 241 ? -26.568 -2.523 -1.758 1.00 93.38 241 LEU A C 1
ATOM 1883 O O . LEU A 1 241 ? -26.326 -2.137 -2.902 1.00 93.38 241 LEU A O 1
ATOM 1887 N N . ALA A 1 242 ? -27.665 -2.124 -1.111 1.00 96.88 242 ALA A N 1
ATOM 1888 C CA . ALA A 1 242 ? -28.628 -1.200 -1.709 1.00 96.88 242 ALA A CA 1
ATOM 1889 C C . ALA A 1 242 ? -28.050 0.223 -1.819 1.00 96.88 242 ALA A C 1
ATOM 1891 O O . ALA A 1 242 ? -27.457 0.737 -0.865 1.00 96.88 242 ALA A O 1
ATOM 1892 N N . VAL A 1 243 ? -28.253 0.865 -2.973 1.00 96.88 243 VAL A N 1
ATOM 1893 C CA . VAL A 1 243 ? -27.824 2.244 -3.263 1.00 96.88 243 VAL A CA 1
ATOM 1894 C C . VAL A 1 243 ? -28.655 3.242 -2.453 1.00 96.88 243 VAL A C 1
ATOM 1896 O O . VAL A 1 243 ? -29.882 3.202 -2.500 1.00 96.88 243 VAL A O 1
ATOM 1899 N N . THR A 1 244 ? -27.991 4.158 -1.746 1.00 95.94 244 THR A N 1
ATOM 1900 C CA . THR A 1 244 ? -28.633 5.239 -0.975 1.00 95.94 244 THR A CA 1
ATOM 1901 C C . THR A 1 244 ? -28.522 6.597 -1.666 1.00 95.94 244 THR A C 1
ATOM 1903 O O . THR A 1 244 ? -29.455 7.385 -1.588 1.00 95.94 244 THR A O 1
ATOM 1906 N N . GLU A 1 245 ? -27.426 6.854 -2.387 1.00 94.69 245 GLU A N 1
ATOM 1907 C CA . GLU A 1 245 ? -27.264 8.028 -3.259 1.00 94.69 245 GLU A CA 1
ATOM 1908 C C . GLU A 1 245 ? -26.818 7.554 -4.650 1.00 94.69 245 GLU A C 1
ATOM 1910 O O . GLU A 1 245 ? -25.764 6.916 -4.747 1.00 94.69 245 GLU A O 1
ATOM 1915 N N . PRO A 1 246 ? -27.579 7.833 -5.726 1.00 96.81 246 PRO A N 1
ATOM 1916 C CA . PRO A 1 246 ? -27.289 7.322 -7.065 1.00 96.81 246 PRO A CA 1
ATOM 1917 C C . PRO A 1 246 ? -26.012 7.928 -7.661 1.00 96.81 246 PRO A C 1
ATOM 1919 O O . PRO A 1 246 ? -25.633 9.050 -7.320 1.00 96.81 246 PRO A O 1
ATOM 1922 N N . TRP A 1 247 ? -25.384 7.210 -8.604 1.00 96.19 247 TRP A N 1
ATOM 1923 C CA . TRP A 1 247 ? -24.196 7.671 -9.334 1.00 96.19 247 TRP A CA 1
ATOM 1924 C C . TRP A 1 247 ? -24.387 9.078 -9.907 1.00 96.19 247 TRP A C 1
ATOM 1926 O O . TRP A 1 247 ? -25.123 9.292 -10.873 1.00 96.19 247 TRP A O 1
ATOM 1936 N N . ARG A 1 248 ? -23.692 10.046 -9.310 1.00 95.44 248 ARG A N 1
ATOM 1937 C CA . ARG A 1 248 ? -23.757 11.460 -9.682 1.00 95.44 248 ARG A CA 1
ATOM 1938 C C . ARG A 1 248 ? -22.362 12.039 -9.883 1.00 95.44 248 ARG A C 1
ATOM 1940 O O . ARG A 1 248 ? -21.423 11.596 -9.222 1.00 95.44 248 ARG A O 1
ATOM 1947 N N . PRO A 1 249 ? -22.195 13.053 -10.746 1.00 95.44 249 PRO A N 1
ATOM 1948 C CA . PRO A 1 249 ? -20.943 13.790 -10.821 1.00 95.44 249 PRO A CA 1
ATOM 1949 C C . PRO A 1 249 ? -20.612 14.491 -9.494 1.00 95.44 249 PRO A C 1
ATOM 1951 O O . PRO A 1 249 ? -21.485 14.802 -8.674 1.00 95.44 249 PRO A O 1
ATOM 1954 N N . TRP A 1 250 ? -19.329 14.786 -9.320 1.00 95.81 250 TRP A N 1
ATOM 1955 C CA . TRP A 1 250 ? -18.806 15.719 -8.327 1.00 95.81 250 TRP A CA 1
ATOM 1956 C C . TRP A 1 250 ? -17.810 16.686 -8.985 1.00 95.81 250 TRP A C 1
ATOM 1958 O O . TRP A 1 250 ? -17.345 16.456 -10.105 1.00 95.81 250 TRP A O 1
ATOM 1968 N N . THR A 1 251 ? -17.530 17.809 -8.326 1.00 94.69 251 THR A N 1
ATOM 1969 C CA . THR A 1 251 ? -16.858 18.972 -8.920 1.00 94.69 251 THR A CA 1
ATOM 1970 C C . THR A 1 251 ? -15.511 19.265 -8.255 1.00 94.69 251 THR A C 1
ATOM 1972 O O . THR A 1 251 ? -15.435 19.346 -7.031 1.00 94.69 251 THR A O 1
ATOM 1975 N N . ALA A 1 252 ? -14.481 19.511 -9.067 1.00 92.06 252 ALA A N 1
ATOM 1976 C CA . ALA A 1 252 ? -13.185 20.073 -8.668 1.00 92.06 252 ALA A CA 1
ATOM 1977 C C . ALA A 1 252 ? -12.863 21.251 -9.596 1.00 92.06 252 ALA A C 1
ATOM 1979 O O . ALA A 1 252 ? -13.136 21.152 -10.788 1.00 92.06 252 ALA A O 1
ATOM 1980 N N . ASN A 1 253 ? -12.378 22.377 -9.065 1.00 88.38 253 ASN A N 1
ATOM 1981 C CA . ASN A 1 253 ? -12.161 23.627 -9.812 1.00 88.38 253 ASN A CA 1
ATOM 1982 C C . ASN A 1 253 ? -13.241 23.972 -10.879 1.00 88.38 253 ASN A C 1
ATOM 1984 O O . ASN A 1 253 ? -12.944 24.314 -12.019 1.00 88.38 253 ASN A O 1
ATOM 1988 N N . ARG A 1 254 ? -14.530 23.845 -10.520 1.00 84.75 254 ARG A N 1
ATOM 1989 C CA . ARG A 1 254 ? -15.712 24.012 -11.408 1.00 84.75 254 ARG A CA 1
ATOM 1990 C C . ARG A 1 254 ? -15.849 23.005 -12.565 1.00 84.75 254 ARG A C 1
ATOM 1992 O O . ARG A 1 254 ? -16.871 23.047 -13.248 1.00 84.75 254 ARG A O 1
ATOM 1999 N N . GLU A 1 255 ? -14.914 22.083 -12.755 1.00 89.44 255 GLU A N 1
ATOM 2000 C CA . GLU A 1 255 ? -14.982 20.972 -13.709 1.00 89.44 255 GLU A CA 1
ATOM 2001 C C . GLU A 1 255 ? -15.487 19.675 -13.051 1.00 89.44 255 GLU A C 1
ATOM 2003 O O . GLU A 1 255 ? -15.608 19.576 -11.830 1.00 89.44 255 GLU A O 1
ATOM 2008 N N . VAL A 1 256 ? -15.786 18.647 -13.853 1.00 91.62 256 VAL A N 1
ATOM 2009 C CA . VAL A 1 256 ? -16.138 17.315 -13.332 1.00 91.62 256 VAL A CA 1
ATOM 2010 C C . VAL A 1 256 ? -14.884 16.651 -12.756 1.00 91.62 256 VAL A C 1
ATOM 2012 O O . VAL A 1 256 ? -14.019 16.190 -13.502 1.00 91.62 256 VAL A O 1
ATOM 2015 N N . GLY A 1 257 ? -14.810 16.571 -11.426 1.00 91.25 257 GLY A N 1
ATOM 2016 C CA . GLY A 1 257 ? -13.757 15.853 -10.702 1.00 91.25 257 GLY A CA 1
ATOM 2017 C C . GLY A 1 257 ? -13.866 14.336 -10.864 1.00 91.25 257 GLY A C 1
ATOM 2018 O O . GLY A 1 257 ? -12.861 13.634 -10.833 1.00 91.25 257 GLY A O 1
ATOM 2019 N N . GLY A 1 258 ? -15.080 13.844 -11.111 1.00 93.62 258 GLY A N 1
ATOM 2020 C CA . GLY A 1 258 ? -15.414 12.442 -11.331 1.00 93.62 258 GLY A CA 1
ATOM 2021 C C . GLY A 1 258 ? -16.873 12.193 -10.959 1.00 93.62 258 GLY A C 1
ATOM 2022 O O . GLY A 1 258 ? -17.697 13.107 -11.045 1.00 93.62 258 GLY A O 1
ATOM 2023 N N . TYR A 1 259 ? -17.189 10.978 -10.518 1.00 94.38 259 TYR A N 1
ATOM 2024 C CA . TYR A 1 259 ? -18.531 10.566 -10.093 1.00 94.38 259 TYR A CA 1
ATOM 2025 C C . TYR A 1 259 ? -18.493 9.782 -8.777 1.00 94.38 259 TYR A C 1
ATOM 2027 O O . TYR A 1 259 ? -17.462 9.215 -8.420 1.00 94.38 259 TYR A O 1
ATOM 2035 N N . VAL A 1 260 ? -19.610 9.759 -8.053 1.00 95.50 260 VAL A N 1
ATOM 2036 C CA . VAL A 1 260 ? -19.752 9.123 -6.737 1.00 95.50 260 VAL A CA 1
ATOM 2037 C C . VAL A 1 260 ? -21.114 8.441 -6.594 1.00 95.50 260 VAL A C 1
ATOM 2039 O O . VAL A 1 260 ? -22.120 8.986 -7.045 1.00 95.50 260 VAL A O 1
ATOM 2042 N N . GLN A 1 261 ? -21.141 7.268 -5.956 1.00 94.69 261 GLN A N 1
ATOM 2043 C CA . GLN A 1 261 ? -22.343 6.546 -5.515 1.00 94.69 261 GLN A CA 1
ATOM 2044 C C . GLN A 1 261 ? -22.166 6.136 -4.051 1.00 94.69 261 GLN A C 1
ATOM 2046 O O . GLN A 1 261 ? -21.069 5.741 -3.649 1.00 94.69 261 GLN A O 1
ATOM 2051 N N . GLN A 1 262 ? -23.237 6.226 -3.263 1.00 94.38 262 GLN A N 1
ATOM 2052 C CA . GLN A 1 262 ? -23.259 5.750 -1.879 1.00 94.38 262 GLN A CA 1
ATOM 2053 C C . GLN A 1 262 ? -24.196 4.556 -1.745 1.00 94.38 262 GLN A C 1
ATOM 2055 O O . GLN A 1 262 ? -25.241 4.491 -2.395 1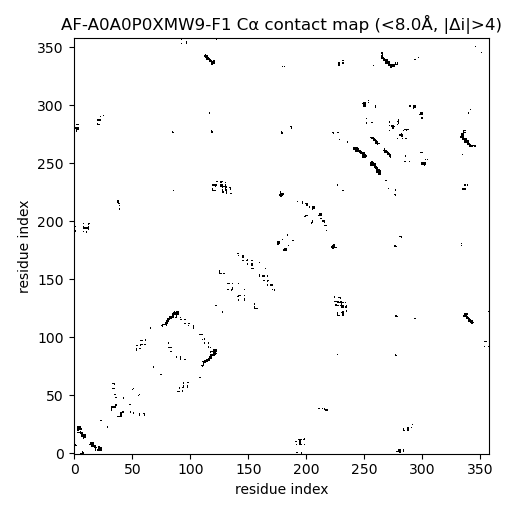.00 94.38 262 GLN A O 1
ATOM 2060 N N . TYR A 1 263 ? -23.816 3.638 -0.869 1.00 95.12 263 TYR A N 1
ATOM 2061 C CA . TYR A 1 263 ? -24.543 2.426 -0.548 1.00 95.12 263 TYR A CA 1
ATOM 2062 C C . TYR A 1 263 ? -24.850 2.354 0.952 1.00 95.12 263 TYR A C 1
ATOM 2064 O O . TYR A 1 263 ? -24.262 3.046 1.791 1.00 95.12 263 TYR A O 1
ATOM 2072 N N . THR A 1 264 ? -25.771 1.455 1.282 1.00 92.06 264 THR A N 1
ATOM 2073 C CA . THR A 1 264 ? -26.160 1.104 2.650 1.00 92.06 264 THR A CA 1
ATOM 2074 C C . THR A 1 264 ? -24.935 0.702 3.480 1.00 92.06 264 THR A C 1
ATOM 2076 O O . THR A 1 264 ? -23.973 0.142 2.960 1.00 92.06 264 THR A O 1
ATOM 2079 N N . GLY A 1 265 ? -24.936 1.035 4.774 1.00 84.31 265 GLY A N 1
ATOM 2080 C CA . GLY A 1 265 ? -23.769 0.850 5.647 1.00 84.31 265 GLY A CA 1
ATOM 2081 C C . GLY A 1 265 ? -22.667 1.903 5.462 1.00 84.31 265 GLY A C 1
ATOM 2082 O O . GLY A 1 265 ? -21.620 1.802 6.094 1.00 84.31 265 GLY A O 1
ATOM 2083 N N . GLY A 1 266 ? -22.880 2.931 4.632 1.00 87.56 266 GLY A N 1
ATOM 2084 C CA . GLY A 1 266 ? -21.943 4.048 4.489 1.00 87.56 266 GLY A CA 1
ATOM 2085 C C . GLY A 1 266 ? -20.736 3.760 3.594 1.00 87.56 266 GLY A C 1
ATOM 2086 O O . GLY A 1 266 ? -19.751 4.498 3.676 1.00 87.56 266 GLY A O 1
ATOM 2087 N N . LEU A 1 267 ? -20.806 2.720 2.753 1.00 93.44 267 LEU A N 1
ATOM 2088 C CA . LEU A 1 267 ? -19.834 2.485 1.684 1.00 93.44 267 LEU A CA 1
ATOM 2089 C C . LEU A 1 267 ? -20.049 3.507 0.559 1.00 93.44 267 LEU A C 1
ATOM 2091 O O . LEU A 1 267 ? -21.174 3.760 0.129 1.00 93.44 267 LEU A O 1
ATOM 2095 N N . VAL A 1 268 ? -18.963 4.101 0.080 1.00 94.94 268 VAL A N 1
ATOM 2096 C CA . VAL A 1 268 ? -18.938 5.099 -0.989 1.00 94.94 268 VAL A CA 1
ATOM 2097 C C . VAL A 1 268 ? -17.966 4.627 -2.062 1.00 94.94 268 VAL A C 1
ATOM 2099 O O . VAL A 1 268 ? -16.796 4.382 -1.776 1.00 94.94 268 VAL A O 1
ATOM 2102 N N . PHE A 1 269 ? -18.438 4.548 -3.304 1.00 95.62 269 PHE A N 1
ATOM 2103 C CA . PHE A 1 269 ? -17.596 4.311 -4.472 1.00 95.62 269 PHE A CA 1
ATOM 2104 C C . PHE A 1 269 ? -17.405 5.627 -5.225 1.00 95.62 269 PHE A C 1
ATOM 2106 O O . PHE A 1 269 ? -18.382 6.270 -5.617 1.00 95.62 269 PHE A O 1
ATOM 2113 N N . ILE A 1 270 ? -16.152 6.039 -5.405 1.00 95.31 270 ILE A N 1
ATOM 2114 C CA . ILE A 1 270 ? -15.766 7.301 -6.035 1.00 95.31 270 ILE A CA 1
ATOM 2115 C C . ILE A 1 270 ? -14.855 7.000 -7.219 1.00 95.31 270 ILE A C 1
ATOM 2117 O O . ILE A 1 270 ? -13.928 6.204 -7.132 1.00 95.31 270 ILE A O 1
ATOM 2121 N N . SER A 1 271 ? -15.095 7.700 -8.317 1.00 94.19 271 SER A N 1
ATOM 2122 C CA . SER A 1 271 ? -14.188 7.797 -9.456 1.00 94.19 271 SER A CA 1
ATOM 2123 C C . SER A 1 271 ? -13.526 9.170 -9.498 1.00 94.19 271 SER A C 1
ATOM 2125 O O . SER A 1 271 ? -14.150 10.174 -9.131 1.00 94.19 271 SER A O 1
ATOM 2127 N N . VAL A 1 272 ? -12.281 9.219 -9.971 1.00 92.50 272 VAL A N 1
ATOM 2128 C CA . VAL A 1 272 ? -11.481 10.438 -10.109 1.00 92.50 272 VAL A CA 1
ATOM 2129 C C . VAL A 1 272 ? -11.024 10.586 -11.557 1.00 92.50 272 VAL A C 1
ATOM 2131 O O . VAL A 1 272 ? -10.180 9.851 -12.059 1.00 92.50 272 VAL A O 1
ATOM 2134 N N . ARG A 1 273 ? -11.610 11.561 -12.252 1.00 89.75 273 ARG A N 1
ATOM 2135 C CA . ARG A 1 273 ? -11.376 11.815 -13.673 1.00 89.75 273 ARG A CA 1
ATOM 2136 C C . ARG A 1 273 ? -9.967 12.368 -13.903 1.00 89.75 273 ARG A C 1
ATOM 2138 O O . ARG A 1 273 ? -9.643 13.458 -13.423 1.00 89.75 273 ARG A O 1
ATOM 2145 N N . GLY A 1 274 ? -9.196 11.673 -14.732 1.00 83.69 274 GLY A N 1
ATOM 2146 C CA . GLY A 1 274 ? -7.842 12.029 -15.163 1.00 83.69 274 GLY A CA 1
ATOM 2147 C C . GLY A 1 274 ? -6.731 11.424 -14.309 1.00 83.69 274 GLY A C 1
ATOM 2148 O O . GLY A 1 274 ? -5.596 11.875 -14.417 1.00 83.69 274 GLY A O 1
ATOM 2149 N N . ALA A 1 275 ? -7.052 10.470 -13.435 1.00 83.75 275 ALA A N 1
ATOM 2150 C CA . ALA A 1 275 ? -6.079 9.759 -12.613 1.00 83.75 275 ALA A CA 1
ATOM 2151 C C . ALA A 1 275 ? -5.845 8.343 -13.142 1.00 83.75 275 ALA A C 1
ATOM 2153 O O . ALA A 1 275 ? -6.823 7.702 -13.519 1.00 83.75 275 ALA A O 1
ATOM 2154 N N . GLY A 1 276 ? -4.594 7.877 -13.119 1.00 80.12 276 GLY A N 1
ATOM 2155 C CA . GLY A 1 276 ? -4.259 6.449 -13.077 1.00 80.12 276 GLY A CA 1
ATOM 2156 C C . GLY A 1 276 ? -4.239 5.957 -11.625 1.00 80.12 276 GLY A C 1
ATOM 2157 O O . GLY A 1 276 ? -4.881 6.577 -10.772 1.00 80.12 276 GLY A O 1
ATOM 2158 N N . HIS A 1 277 ? -3.455 4.914 -11.332 1.00 84.62 277 HIS A N 1
ATOM 2159 C CA . HIS A 1 277 ? -3.371 4.279 -9.997 1.00 84.62 277 HIS A CA 1
ATOM 2160 C C . HIS A 1 277 ? -3.147 5.251 -8.851 1.00 84.62 277 HIS A C 1
ATOM 2162 O O . HIS A 1 277 ? -3.971 5.350 -7.948 1.00 84.62 277 HIS A O 1
ATOM 2168 N N . GLN A 1 278 ? -2.043 5.999 -8.945 1.00 86.00 278 GLN A N 1
ATOM 2169 C CA . GLN A 1 278 ? -1.563 6.918 -7.924 1.00 86.00 278 GLN A CA 1
ATOM 2170 C C . GLN A 1 278 ? -2.375 8.206 -7.986 1.00 86.00 278 GLN A C 1
ATOM 2172 O O . GLN A 1 278 ? -1.905 9.254 -8.442 1.00 86.00 278 GLN A O 1
ATOM 2177 N N . VAL A 1 279 ? -3.639 8.142 -7.570 1.00 89.94 279 VAL A N 1
ATOM 2178 C CA . VAL A 1 279 ? -4.588 9.255 -7.702 1.00 89.94 279 VAL A CA 1
ATOM 2179 C C . VAL A 1 279 ? -4.048 10.580 -7.118 1.00 89.94 279 VAL A C 1
ATOM 2181 O O . VAL A 1 279 ? -4.227 11.617 -7.767 1.00 89.94 279 VAL A O 1
ATOM 2184 N N . PRO A 1 280 ? -3.328 10.615 -5.971 1.00 92.69 280 PRO A N 1
ATOM 2185 C CA . PRO A 1 280 ? -2.715 11.843 -5.445 1.00 92.69 280 PRO A CA 1
ATOM 2186 C C . PRO A 1 280 ? -1.438 12.307 -6.181 1.00 92.69 280 PRO A C 1
ATOM 2188 O O . PRO A 1 280 ? -0.925 13.401 -5.898 1.00 92.69 280 PRO A O 1
ATOM 2191 N N . TYR A 1 281 ? -0.902 11.502 -7.103 1.00 88.50 281 TYR A N 1
ATOM 2192 C CA . TYR A 1 281 ? 0.128 11.910 -8.060 1.00 88.50 281 TYR A CA 1
ATOM 2193 C C . TYR A 1 281 ? -0.497 12.570 -9.288 1.00 88.50 281 TYR A C 1
ATOM 2195 O O . TYR A 1 281 ? -0.258 13.752 -9.521 1.00 88.50 281 TYR A O 1
ATOM 2203 N N . PHE A 1 282 ? -1.364 11.848 -10.004 1.00 86.25 282 PHE A N 1
ATOM 2204 C CA . PHE A 1 282 ? -1.968 12.320 -11.253 1.00 86.25 282 PHE A CA 1
ATOM 2205 C C . PHE A 1 282 ? -2.975 13.464 -11.062 1.00 86.25 282 PHE A C 1
ATOM 2207 O O . PHE A 1 282 ? -3.100 14.338 -11.919 1.00 86.25 282 PHE A O 1
ATOM 2214 N N . GLN A 1 283 ? -3.742 13.454 -9.968 1.00 90.50 283 GLN A N 1
ATOM 2215 C CA . GLN A 1 283 ? -4.846 14.392 -9.736 1.00 90.50 283 GLN A CA 1
ATOM 2216 C C . GLN A 1 283 ? -4.844 14.930 -8.291 1.00 90.50 283 GLN A C 1
ATOM 2218 O O . GLN A 1 283 ? -5.794 14.706 -7.534 1.00 90.50 283 GLN A O 1
ATOM 2223 N N . PRO A 1 284 ? -3.796 15.671 -7.885 1.00 93.38 284 PRO A N 1
ATOM 2224 C CA . PRO A 1 284 ? -3.544 16.021 -6.487 1.00 93.38 284 PRO A CA 1
ATOM 2225 C C . PRO A 1 284 ? -4.658 16.865 -5.840 1.00 93.38 284 PRO A C 1
ATOM 2227 O O . PRO A 1 284 ? -5.088 16.548 -4.730 1.00 93.38 284 PRO A O 1
ATOM 2230 N N . GLU A 1 285 ? -5.199 17.877 -6.533 1.00 94.88 285 GLU A N 1
ATOM 2231 C CA . GLU A 1 285 ? -6.339 18.679 -6.043 1.00 94.88 285 GLU A CA 1
ATOM 2232 C C . GLU A 1 285 ? -7.582 17.804 -5.808 1.00 94.88 285 GLU A C 1
ATOM 2234 O O . GLU A 1 285 ? -8.216 17.858 -4.752 1.00 94.88 285 GLU A O 1
ATOM 2239 N N . LYS A 1 286 ? -7.910 16.947 -6.782 1.00 94.88 286 LYS A N 1
ATOM 2240 C CA . LYS A 1 286 ? -9.067 16.044 -6.729 1.00 94.88 286 LYS A CA 1
ATOM 2241 C C . LYS A 1 286 ? -8.925 15.026 -5.598 1.00 94.88 286 LYS A C 1
ATOM 2243 O O . LYS A 1 286 ? -9.883 14.819 -4.856 1.00 94.88 286 LYS A O 1
ATOM 2248 N N . ALA A 1 287 ? -7.736 14.450 -5.417 1.00 95.69 287 ALA A N 1
ATOM 2249 C CA . ALA A 1 287 ? -7.432 13.560 -4.301 1.00 95.69 287 ALA A CA 1
ATOM 2250 C C . ALA A 1 287 ? -7.609 14.269 -2.946 1.00 95.69 287 ALA A C 1
ATOM 2252 O O . ALA A 1 287 ? -8.233 13.710 -2.041 1.00 95.69 287 ALA A O 1
ATOM 2253 N N . LEU A 1 288 ? -7.141 15.520 -2.817 1.00 97.31 288 LEU A N 1
ATOM 2254 C CA . LEU A 1 288 ? -7.344 16.313 -1.602 1.00 97.31 288 LEU A CA 1
ATOM 2255 C C . LEU A 1 288 ? -8.836 16.588 -1.335 1.00 97.31 288 LEU A C 1
ATOM 2257 O O . LEU A 1 288 ? -9.271 16.507 -0.186 1.00 97.31 288 LEU A O 1
ATOM 2261 N N . ILE A 1 289 ? -9.646 16.861 -2.366 1.00 96.81 289 ILE A N 1
ATOM 2262 C CA . ILE A 1 289 ? -11.106 17.029 -2.227 1.00 96.81 289 ILE A CA 1
ATOM 2263 C C . ILE A 1 289 ? -11.770 15.735 -1.735 1.00 96.81 289 ILE A C 1
ATOM 2265 O O . ILE A 1 289 ? -12.631 15.800 -0.849 1.00 96.81 289 ILE A O 1
ATOM 2269 N N . VAL A 1 290 ? -11.369 14.573 -2.265 1.00 96.25 290 VAL A N 1
ATOM 2270 C CA . VAL A 1 290 ? -11.901 13.264 -1.852 1.00 96.25 290 VAL A CA 1
ATOM 2271 C C . VAL A 1 290 ? -11.594 12.990 -0.380 1.00 96.25 290 VAL A C 1
ATOM 2273 O O . VAL A 1 290 ? -12.536 12.833 0.400 1.00 96.25 290 VAL A O 1
ATOM 2276 N N . VAL A 1 291 ? -10.321 13.026 0.039 1.00 96.69 291 VAL A N 1
ATOM 2277 C CA . VAL A 1 291 ? -9.958 12.765 1.446 1.00 96.69 291 VAL A CA 1
ATOM 2278 C C . VAL A 1 291 ? -10.574 13.797 2.396 1.00 96.69 291 VAL A C 1
ATOM 2280 O O . VAL A 1 291 ? -11.102 13.433 3.443 1.00 96.69 291 VAL A O 1
ATOM 2283 N N . SER A 1 292 ? -10.617 15.077 2.010 1.00 97.12 292 SER A N 1
ATOM 2284 C CA . SER A 1 292 ? -11.239 16.130 2.826 1.00 97.12 292 SER A CA 1
ATOM 2285 C C . SER A 1 292 ? -12.733 15.896 3.039 1.00 97.12 292 SER A C 1
ATOM 2287 O O . SER A 1 292 ? -13.276 16.274 4.073 1.00 97.12 292 SER A O 1
ATOM 2289 N N . SER A 1 293 ? -13.421 15.314 2.054 1.00 95.81 293 SER A N 1
ATOM 2290 C CA . SER A 1 293 ? -14.853 15.010 2.147 1.00 95.81 293 SER A CA 1
ATOM 2291 C C . SER A 1 293 ? -15.084 13.752 2.988 1.00 95.81 293 SER A C 1
ATOM 2293 O O . SER A 1 293 ? -15.885 13.790 3.921 1.00 95.81 293 SER A O 1
ATOM 2295 N N . PHE A 1 294 ? -14.286 12.704 2.758 1.00 95.44 294 PHE A N 1
ATOM 2296 C CA . PHE A 1 294 ? -14.266 11.475 3.556 1.00 95.44 294 PHE A CA 1
ATOM 2297 C C . PHE A 1 294 ? -14.048 11.741 5.056 1.00 95.44 294 PHE A C 1
ATOM 2299 O O . PHE A 1 294 ? -14.860 11.313 5.872 1.00 95.44 294 PHE A O 1
ATOM 2306 N N . LEU A 1 295 ? -13.030 12.529 5.423 1.00 95.12 295 LEU A N 1
ATOM 2307 C CA . LEU A 1 295 ? -12.724 12.881 6.821 1.00 95.12 295 LEU A CA 1
ATOM 2308 C C . LEU A 1 295 ? -13.823 13.713 7.509 1.00 95.12 295 LEU A C 1
ATOM 2310 O O . LEU A 1 295 ? -13.868 13.775 8.737 1.00 95.12 295 LEU A O 1
ATOM 2314 N N . ARG A 1 296 ? -14.711 14.352 6.733 1.00 95.12 296 ARG A N 1
ATOM 2315 C CA . ARG A 1 296 ? -15.906 15.062 7.225 1.00 95.12 296 ARG A CA 1
ATOM 2316 C C . ARG A 1 296 ? -17.167 14.188 7.252 1.00 95.12 296 ARG A C 1
ATOM 2318 O O . ARG A 1 296 ? -18.224 14.695 7.611 1.00 95.12 296 ARG A O 1
ATOM 2325 N N . GLY A 1 297 ? -17.090 12.920 6.839 1.00 91.12 297 GLY A N 1
ATOM 2326 C CA . GLY A 1 297 ? -18.260 12.050 6.681 1.00 91.12 297 GLY A CA 1
ATOM 2327 C C . GLY A 1 297 ? -19.219 12.508 5.574 1.00 91.12 297 GLY A C 1
ATOM 2328 O O . GLY A 1 297 ? -20.417 12.253 5.660 1.00 91.12 297 GLY A O 1
ATOM 2329 N N . ALA A 1 298 ? -18.716 13.215 4.556 1.00 94.19 298 ALA A N 1
ATOM 2330 C CA . ALA A 1 298 ? -19.516 13.828 3.499 1.00 94.19 298 ALA A CA 1
ATOM 2331 C C . ALA A 1 298 ? -19.105 13.336 2.103 1.00 94.19 298 ALA A C 1
ATOM 2333 O O . ALA A 1 298 ? -17.935 13.064 1.832 1.00 94.19 298 ALA A O 1
ATOM 2334 N N . LEU A 1 299 ? -20.067 13.285 1.178 1.00 94.38 299 LEU A N 1
ATOM 2335 C CA . LEU A 1 299 ? -19.772 13.050 -0.236 1.00 94.38 299 LEU A CA 1
ATOM 2336 C C . LEU A 1 299 ? -19.100 14.288 -0.867 1.00 94.38 299 LEU A C 1
ATOM 2338 O O . LEU A 1 299 ? -19.427 15.414 -0.478 1.00 94.38 299 LEU A O 1
ATOM 2342 N N . PRO A 1 300 ? -18.227 14.121 -1.880 1.00 94.69 300 PRO A N 1
ATOM 2343 C CA . PRO A 1 300 ? -17.642 15.245 -2.606 1.00 94.69 300 PRO A CA 1
ATOM 2344 C C . PRO A 1 300 ? -18.698 16.212 -3.184 1.00 94.69 300 PRO A C 1
ATOM 2346 O O . PRO A 1 300 ? -19.787 15.775 -3.605 1.00 94.69 300 PRO A O 1
ATOM 2349 N N . PRO A 1 301 ? -18.391 17.525 -3.212 1.00 95.06 301 PRO A N 1
ATOM 2350 C CA . PRO A 1 301 ? -19.338 18.565 -3.598 1.00 95.06 301 PRO A CA 1
ATOM 2351 C C . PRO A 1 301 ? -19.719 18.451 -5.074 1.00 95.06 301 PRO A C 1
ATOM 2353 O O . PRO A 1 301 ? -18.921 18.019 -5.902 1.00 95.06 301 PRO A O 1
ATOM 2356 N N . TYR A 1 302 ? -20.925 18.892 -5.426 1.00 94.25 302 TYR A N 1
ATOM 2357 C CA . TYR A 1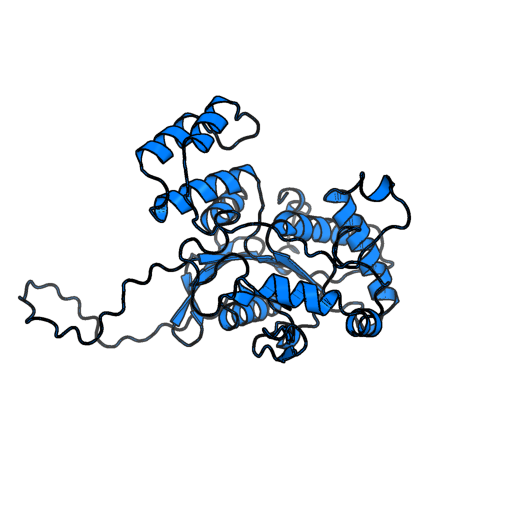 302 ? -21.351 19.012 -6.818 1.00 94.25 302 TYR A CA 1
ATOM 2358 C C . TYR A 1 302 ? -21.941 20.396 -7.067 1.00 94.25 302 TYR A C 1
ATOM 2360 O O . TYR A 1 302 ? -22.971 20.758 -6.501 1.00 94.25 302 TYR A O 1
ATOM 2368 N N . VAL A 1 303 ? -21.284 21.166 -7.933 1.00 88.62 303 VAL A N 1
ATOM 2369 C CA . VAL A 1 303 ? -21.771 22.463 -8.401 1.00 88.62 303 VAL A CA 1
ATOM 2370 C C . VAL A 1 303 ? -22.268 22.271 -9.826 1.00 88.62 303 VAL A C 1
ATOM 2372 O O . VAL A 1 303 ? -21.478 22.084 -10.752 1.00 88.62 303 VAL A O 1
ATOM 2375 N N . LYS A 1 304 ? -23.590 22.325 -10.016 1.00 79.38 304 LYS A N 1
ATOM 2376 C CA . LYS A 1 304 ? -24.178 22.392 -11.357 1.00 79.38 304 LYS A CA 1
ATOM 2377 C C . LYS A 1 304 ? -23.704 23.681 -12.023 1.00 79.38 304 LYS A C 1
ATOM 2379 O O . LYS A 1 304 ? -24.084 24.766 -11.586 1.00 79.38 304 LYS A O 1
ATOM 2384 N N . GLN A 1 305 ? -22.911 23.568 -13.088 1.00 67.81 305 GLN A N 1
ATOM 2385 C CA . GLN A 1 305 ? -22.701 24.702 -13.980 1.00 67.81 305 GLN A CA 1
ATOM 2386 C C . GLN A 1 305 ? -24.059 25.093 -14.566 1.00 67.81 305 GLN A C 1
ATOM 2388 O O . GLN A 1 305 ? -24.711 24.293 -15.239 1.00 67.81 305 GLN A O 1
ATOM 2393 N N . HIS A 1 306 ? -24.496 26.320 -14.298 1.00 61.94 306 HIS A N 1
ATOM 2394 C CA . HIS A 1 306 ? -25.610 26.898 -15.028 1.00 61.94 306 HIS A CA 1
ATOM 2395 C C . HIS A 1 306 ? -25.070 27.285 -16.406 1.00 61.94 306 HIS A C 1
ATOM 2397 O O . HIS A 1 306 ? -24.379 28.291 -16.532 1.00 61.94 306 HIS A O 1
ATOM 2403 N N . VAL A 1 307 ? -25.317 26.446 -17.413 1.00 57.28 307 VAL A N 1
ATOM 2404 C CA . VAL A 1 307 ? -25.029 26.767 -18.816 1.00 57.28 307 VAL A CA 1
ATOM 2405 C C . VAL A 1 307 ? -26.273 27.463 -19.373 1.00 57.28 307 VAL A C 1
ATOM 2407 O O . VAL A 1 307 ? -27.247 26.774 -19.694 1.00 57.28 307 VAL A O 1
ATOM 2410 N N . PRO A 1 308 ? -26.314 28.808 -19.446 1.00 47.72 308 PRO A N 1
ATOM 2411 C CA . PRO A 1 308 ? -27.446 29.490 -20.051 1.00 47.72 308 PRO A CA 1
ATOM 2412 C C . PRO A 1 308 ? -27.519 29.123 -21.537 1.00 47.72 308 PRO A C 1
ATOM 2414 O O . PRO A 1 308 ? -26.593 29.391 -22.297 1.00 47.72 308 PRO A O 1
ATOM 2417 N N . GLY A 1 309 ? -28.637 28.526 -21.956 1.00 44.97 309 GLY A N 1
ATOM 2418 C CA . GLY A 1 309 ? -28.962 28.390 -23.376 1.00 44.97 309 GLY A CA 1
ATOM 2419 C C . GLY A 1 309 ? -28.560 27.088 -24.074 1.00 44.97 309 GLY A C 1
ATOM 2420 O O . GLY A 1 309 ? -28.316 27.132 -25.277 1.00 44.97 309 GLY A O 1
ATOM 2421 N N . PHE A 1 310 ? -28.596 25.920 -23.412 1.00 45.91 310 PHE A N 1
ATOM 2422 C CA . PHE A 1 310 ? -28.746 24.657 -24.162 1.00 45.91 310 PHE A CA 1
ATOM 2423 C C . PHE A 1 310 ? -30.179 24.545 -24.719 1.00 45.91 310 PHE A C 1
ATOM 2425 O O . PHE A 1 310 ? -31.016 23.772 -24.247 1.00 45.91 310 PHE A O 1
ATOM 2432 N N . LEU A 1 311 ? -30.476 25.387 -25.712 1.00 41.34 311 LEU A N 1
ATOM 2433 C CA . LEU A 1 311 ? -31.666 25.281 -26.544 1.00 41.34 311 LEU A CA 1
ATOM 2434 C C . LEU A 1 311 ? -31.679 23.885 -27.168 1.00 41.34 311 LEU A C 1
ATOM 2436 O O . LEU A 1 311 ? -30.722 23.476 -27.825 1.00 41.34 311 LEU A O 1
ATOM 2440 N N . ARG A 1 312 ? -32.783 23.155 -26.982 1.00 41.56 312 ARG A N 1
ATOM 2441 C CA . ARG A 1 312 ? -33.056 21.942 -27.757 1.00 41.56 312 ARG A CA 1
ATOM 2442 C C . ARG A 1 312 ? -33.181 22.335 -29.229 1.00 41.56 312 ARG A C 1
ATOM 2444 O O . ARG A 1 312 ? -34.266 22.716 -29.666 1.00 41.56 312 ARG A O 1
ATOM 2451 N N . PHE A 1 313 ? -32.099 22.202 -29.992 1.00 41.62 313 PHE A N 1
ATOM 2452 C CA . PHE A 1 313 ? -32.135 22.279 -31.450 1.00 41.62 313 PHE A CA 1
ATOM 2453 C C . PHE A 1 313 ? -32.886 21.063 -32.005 1.00 41.62 313 PHE A C 1
ATOM 2455 O O . PHE A 1 313 ? -32.314 20.048 -32.388 1.00 41.62 313 PHE A O 1
ATOM 2462 N N . THR A 1 314 ? -34.211 21.180 -32.013 1.00 42.34 314 THR A N 1
ATOM 2463 C CA . THR A 1 314 ? -35.125 20.318 -32.765 1.00 42.34 314 THR A CA 1
ATOM 2464 C C . THR A 1 314 ? -35.373 20.975 -34.117 1.00 42.34 314 THR A C 1
ATOM 2466 O O . THR A 1 314 ? -36.392 21.613 -34.349 1.00 42.34 314 THR A O 1
ATOM 2469 N N . GLY A 1 315 ? -34.378 20.876 -34.997 1.00 37.75 315 GLY A N 1
ATOM 2470 C CA . GLY A 1 315 ? -34.439 21.439 -36.340 1.00 37.75 315 GLY A CA 1
ATOM 2471 C C . GLY A 1 315 ? -33.146 21.185 -37.099 1.00 37.75 315 GLY A C 1
ATOM 2472 O O . GLY A 1 315 ? -32.079 21.603 -36.653 1.00 37.75 315 GLY A O 1
ATOM 2473 N N . PHE A 1 316 ? -33.249 20.511 -38.245 1.00 39.50 316 PHE A N 1
ATOM 2474 C CA . PHE A 1 316 ? -32.177 20.482 -39.235 1.00 39.50 316 PHE A CA 1
ATOM 2475 C C . PHE A 1 316 ? -31.990 21.903 -39.775 1.00 39.50 316 PHE A C 1
ATOM 2477 O O . PHE A 1 316 ? -32.831 22.405 -40.518 1.00 39.50 316 PHE A O 1
ATOM 2484 N N . ILE A 1 317 ? -30.891 22.545 -39.390 1.00 46.34 317 ILE A N 1
ATOM 2485 C CA . ILE A 1 317 ? -30.365 23.742 -40.041 1.00 46.34 317 ILE A CA 1
ATOM 2486 C C . ILE A 1 317 ? -28.911 23.427 -40.367 1.00 46.34 317 ILE A C 1
ATOM 2488 O O . ILE A 1 317 ? -28.164 22.974 -39.499 1.00 46.34 317 ILE A O 1
ATOM 2492 N N . GLU A 1 318 ? -28.522 23.641 -41.619 1.00 40.91 318 GLU A N 1
ATOM 2493 C CA . GLU A 1 318 ? -27.135 23.515 -42.054 1.00 40.91 318 GLU A CA 1
ATOM 2494 C C . GLU A 1 318 ? -26.288 24.570 -41.335 1.00 40.91 318 GLU A C 1
ATOM 2496 O O . GLU A 1 318 ? -26.373 25.768 -41.612 1.00 40.91 318 GLU A O 1
ATOM 2501 N N . SER A 1 319 ? -25.485 24.129 -40.367 1.00 43.06 319 SER A N 1
ATOM 2502 C CA . SER A 1 319 ? -24.533 24.998 -39.682 1.00 43.06 319 SER A CA 1
ATOM 2503 C C . SER A 1 319 ? -23.483 25.501 -40.681 1.00 43.06 319 SER A C 1
ATOM 2505 O O . SER A 1 319 ? -22.845 24.670 -41.335 1.00 43.06 319 SER A O 1
ATOM 2507 N N . PRO A 1 320 ? -23.215 26.819 -40.777 1.00 45.81 320 PRO A N 1
ATOM 2508 C CA . PRO A 1 320 ? -22.031 27.293 -41.485 1.00 45.81 320 PRO A CA 1
ATOM 2509 C C . PRO A 1 320 ? -20.773 26.722 -40.807 1.00 45.81 320 PRO A C 1
ATOM 2511 O O . PRO A 1 320 ? -20.809 26.413 -39.610 1.00 45.81 320 PRO A O 1
ATOM 2514 N N . PRO A 1 321 ? -19.651 26.566 -41.532 1.00 43.09 321 PRO A N 1
ATOM 2515 C CA . PRO A 1 321 ? -18.484 25.868 -41.011 1.00 43.09 321 PRO A CA 1
ATOM 2516 C C . PRO A 1 321 ? -17.961 26.546 -39.743 1.00 43.09 321 PRO A C 1
ATOM 2518 O O . PRO A 1 321 ? -17.489 27.686 -39.776 1.00 43.09 321 PRO A O 1
ATOM 2521 N N . CYS A 1 322 ? -17.999 25.819 -38.623 1.00 35.03 322 CYS A N 1
ATOM 2522 C CA . CYS A 1 322 ? -17.299 26.219 -37.413 1.00 35.03 322 CYS A CA 1
ATOM 2523 C C . CYS A 1 322 ? -15.817 26.404 -37.745 1.00 35.03 322 CYS A C 1
ATOM 2525 O O . CYS A 1 322 ? -15.098 25.437 -37.997 1.00 35.03 322 CYS A O 1
ATOM 2527 N N . SER A 1 323 ? -15.354 27.654 -37.697 1.00 35.38 323 SER A N 1
ATOM 2528 C CA . SER A 1 323 ? -13.934 27.998 -37.664 1.00 35.38 323 SER A CA 1
ATOM 2529 C C . SER A 1 323 ? -13.315 27.380 -36.406 1.00 35.38 323 SER A C 1
ATOM 2531 O O . SER A 1 323 ? -13.243 28.029 -35.359 1.00 35.38 323 SER A O 1
ATOM 2533 N N . MET A 1 324 ? -12.858 26.128 -36.502 1.00 33.53 324 MET A N 1
ATOM 2534 C CA . MET A 1 324 ? -12.182 25.408 -35.423 1.00 33.53 324 MET A CA 1
ATOM 2535 C C . MET A 1 324 ? -10.765 25.956 -35.208 1.00 33.53 324 MET A C 1
ATOM 2537 O O . MET A 1 324 ? -9.762 25.304 -35.489 1.00 33.53 324 MET A O 1
ATOM 2541 N N . ARG A 1 325 ? -10.677 27.178 -34.669 1.00 35.59 325 ARG A N 1
ATOM 2542 C CA . ARG A 1 325 ? -9.456 27.681 -34.034 1.00 35.59 325 ARG A CA 1
ATOM 2543 C C . ARG A 1 325 ? -9.307 26.976 -32.692 1.00 35.59 325 ARG A C 1
ATOM 2545 O O . ARG A 1 325 ? -9.845 27.428 -31.689 1.00 35.59 325 ARG A O 1
ATOM 2552 N N . GLY A 1 326 ? -8.594 25.854 -32.719 1.00 29.58 326 GLY A N 1
ATOM 2553 C CA . GLY A 1 326 ? -8.405 24.991 -31.562 1.00 29.58 326 GLY A CA 1
ATOM 2554 C C . GLY A 1 326 ? -9.606 24.083 -31.327 1.00 29.58 326 GLY A C 1
ATOM 2555 O O . GLY A 1 326 ? -10.418 24.333 -30.441 1.00 29.58 326 GLY A O 1
ATOM 2556 N N . THR A 1 327 ? -9.675 22.974 -32.067 1.00 26.53 327 THR A N 1
ATOM 2557 C CA . THR A 1 327 ? -10.303 21.761 -31.530 1.00 26.53 327 THR A CA 1
ATOM 2558 C C . THR A 1 327 ? -9.717 21.497 -30.140 1.00 26.53 327 THR A C 1
ATOM 2560 O O . THR A 1 327 ? -8.498 21.294 -30.055 1.00 26.53 327 THR A O 1
ATOM 2563 N N . PRO A 1 328 ? -10.511 21.432 -29.056 1.00 30.39 328 PRO A N 1
ATOM 2564 C CA . PRO A 1 328 ? -10.075 20.641 -27.923 1.00 30.39 328 PRO A CA 1
ATOM 2565 C C . PRO A 1 328 ? -9.948 19.220 -28.470 1.00 30.39 328 PRO A C 1
ATOM 2567 O O . PRO A 1 328 ? -10.939 18.642 -28.917 1.00 30.39 328 PRO A O 1
ATOM 2570 N N . ALA A 1 329 ? -8.723 18.693 -28.530 1.00 26.23 329 ALA A N 1
ATOM 2571 C CA . ALA A 1 329 ? -8.516 17.304 -28.916 1.00 26.23 329 ALA A CA 1
ATOM 2572 C C . ALA A 1 329 ? -9.450 16.428 -28.074 1.00 26.23 329 ALA A C 1
ATOM 2574 O O . ALA A 1 329 ? -9.630 16.713 -26.884 1.00 26.23 329 ALA A O 1
ATOM 2575 N N . THR A 1 330 ? -10.040 15.393 -28.676 1.00 25.88 330 THR A N 1
ATOM 2576 C CA . THR A 1 330 ? -10.859 14.406 -27.965 1.00 25.88 330 THR A CA 1
ATOM 2577 C C . THR A 1 330 ? -9.971 13.680 -26.962 1.00 25.88 330 THR A C 1
ATOM 2579 O O . THR A 1 330 ? -9.411 12.626 -27.244 1.00 25.88 330 THR A O 1
ATOM 2582 N N . ARG A 1 331 ? -9.785 14.290 -25.789 1.00 31.16 331 ARG A N 1
ATOM 2583 C CA . ARG A 1 331 ? -9.040 13.714 -24.681 1.00 31.16 331 ARG A CA 1
ATOM 2584 C C . ARG A 1 331 ? -9.919 12.623 -24.109 1.00 31.16 331 ARG A C 1
ATOM 2586 O O . ARG A 1 331 ? -10.865 12.912 -23.375 1.00 31.16 331 ARG A O 1
ATOM 2593 N N . VAL A 1 332 ? -9.611 11.387 -24.476 1.00 34.56 332 VAL A N 1
ATOM 2594 C CA . VAL A 1 332 ? -10.009 10.232 -23.680 1.00 34.56 332 VAL A CA 1
ATOM 2595 C C . VAL A 1 332 ? -9.320 10.376 -22.317 1.00 34.56 332 VAL A C 1
ATOM 2597 O O . VAL A 1 332 ? -8.237 10.960 -22.228 1.00 34.56 332 VAL A O 1
ATOM 2600 N N . VAL A 1 333 ? -10.001 10.007 -21.233 1.00 38.16 333 VAL A N 1
ATOM 2601 C CA . VAL A 1 333 ? -9.571 10.377 -19.878 1.00 38.16 333 VAL A CA 1
ATOM 2602 C C . VAL A 1 333 ? -9.635 9.168 -18.961 1.00 38.16 333 VAL A C 1
ATOM 2604 O O . VAL A 1 333 ? -10.719 8.621 -18.770 1.00 38.16 333 VAL A O 1
ATOM 2607 N N . MET A 1 334 ? -8.499 8.822 -18.351 1.00 48.41 334 MET A N 1
ATOM 2608 C CA . MET A 1 334 ? -8.414 7.795 -17.310 1.00 48.41 334 MET A CA 1
ATOM 2609 C C . MET A 1 334 ? -9.346 8.044 -16.131 1.00 48.41 334 MET A C 1
ATOM 2611 O O . MET A 1 334 ? -9.752 9.182 -15.853 1.00 48.41 334 MET A O 1
ATOM 2615 N N . VAL A 1 335 ? -9.633 6.973 -15.392 1.00 55.34 335 VAL A N 1
ATOM 2616 C CA . VAL A 1 335 ? -10.497 7.036 -14.222 1.00 55.34 335 VAL A CA 1
ATOM 2617 C C . VAL A 1 335 ? -10.014 6.119 -13.091 1.00 55.34 335 VAL A C 1
ATOM 2619 O O . VAL A 1 335 ? -10.541 5.026 -12.901 1.00 55.34 335 VAL A O 1
ATOM 2622 N N . GLY A 1 336 ? -9.078 6.611 -12.282 1.00 53.88 336 GLY A N 1
ATOM 2623 C CA . GLY A 1 336 ? -8.752 6.036 -10.977 1.00 53.88 336 GLY A CA 1
ATOM 2624 C C . GLY A 1 336 ? -9.952 6.056 -10.021 1.00 53.88 336 GLY A C 1
ATOM 2625 O O . GLY A 1 336 ? -10.954 6.751 -10.246 1.00 53.88 336 GLY A O 1
ATOM 2626 N N . THR A 1 337 ? -9.878 5.284 -8.940 1.00 62.06 337 THR A N 1
ATOM 2627 C CA . THR A 1 337 ? -10.992 5.088 -8.003 1.00 62.06 337 THR A CA 1
ATOM 2628 C C . THR A 1 337 ? -10.589 5.169 -6.542 1.00 62.06 337 THR A C 1
ATOM 2630 O O . THR A 1 337 ? -9.446 4.938 -6.174 1.00 62.06 337 THR A O 1
ATOM 2633 N N . PHE A 1 338 ? -11.571 5.477 -5.699 1.00 64.81 338 PHE A N 1
ATOM 2634 C CA . PHE A 1 338 ? -11.499 5.281 -4.260 1.00 64.81 338 PHE A CA 1
ATOM 2635 C C . PHE A 1 338 ? -12.736 4.516 -3.780 1.00 64.81 338 PHE A C 1
ATOM 2637 O O . PHE A 1 338 ? -13.862 4.836 -4.175 1.00 64.81 338 PHE A O 1
ATOM 2644 N N . VAL A 1 339 ? -12.537 3.567 -2.867 1.00 61.19 339 VAL A N 1
ATOM 2645 C CA . VAL A 1 339 ? -13.603 3.013 -2.022 1.00 61.19 339 VAL A CA 1
ATOM 2646 C C . VAL A 1 339 ? -13.409 3.538 -0.609 1.00 61.19 339 VAL A C 1
ATOM 2648 O O . VAL A 1 339 ? -12.331 3.417 -0.031 1.00 61.19 339 VAL A O 1
ATOM 2651 N N . ALA A 1 340 ? -14.459 4.129 -0.050 1.00 59.50 340 ALA A N 1
ATOM 2652 C CA . ALA A 1 340 ? -14.500 4.596 1.329 1.00 59.50 340 ALA A CA 1
ATOM 2653 C C . ALA A 1 340 ? -15.597 3.863 2.103 1.00 59.50 340 ALA A C 1
ATOM 2655 O O . ALA A 1 340 ? -16.685 3.653 1.575 1.00 59.50 340 ALA A O 1
ATOM 2656 N N . ALA A 1 341 ? -15.356 3.540 3.370 1.00 53.25 341 ALA A N 1
ATOM 2657 C CA . ALA A 1 341 ? -16.391 3.052 4.282 1.00 53.25 341 ALA A CA 1
ATOM 2658 C C . ALA A 1 341 ? -16.254 3.741 5.644 1.00 53.25 341 ALA A C 1
ATOM 2660 O O . ALA A 1 341 ? -15.149 3.828 6.182 1.00 53.25 341 ALA A O 1
ATOM 2661 N N . SER A 1 342 ? -17.367 4.239 6.196 1.00 54.50 342 SER A N 1
ATOM 2662 C CA . SER A 1 342 ? -17.394 4.934 7.494 1.00 54.50 342 SER A CA 1
ATOM 2663 C C . SER A 1 342 ? -18.228 4.188 8.541 1.00 54.50 342 SER A C 1
ATOM 2665 O O . SER A 1 342 ? -19.362 3.777 8.295 1.00 54.50 342 SER A O 1
ATOM 2667 N N . TRP A 1 343 ? -17.682 4.047 9.751 1.00 54.91 343 TRP A N 1
ATOM 2668 C CA . TRP A 1 343 ? -18.288 3.261 10.836 1.00 54.91 343 TRP A CA 1
ATOM 2669 C C . TRP A 1 343 ? -19.507 3.925 11.493 1.00 54.91 343 TRP A C 1
ATOM 2671 O O . TRP A 1 343 ? -20.241 3.273 12.237 1.00 54.91 343 TRP A O 1
ATOM 2681 N N . LEU A 1 344 ? -19.775 5.200 11.191 1.00 42.28 344 LEU A N 1
ATOM 2682 C CA . LEU A 1 344 ? -20.936 5.934 11.708 1.00 42.28 344 LEU A CA 1
ATOM 2683 C C . LEU A 1 344 ? -22.281 5.310 11.283 1.00 42.28 344 LEU A C 1
ATOM 2685 O O . LEU A 1 344 ? -23.261 5.458 12.010 1.00 42.28 344 LEU A O 1
ATOM 2689 N N . GLY A 1 345 ? -22.323 4.566 10.170 1.00 33.56 345 GLY A N 1
ATOM 2690 C CA . GLY A 1 345 ? -23.522 3.854 9.708 1.00 33.56 345 GLY A CA 1
ATOM 2691 C C . GLY A 1 345 ? -23.801 2.500 10.383 1.00 33.56 345 GLY A C 1
ATOM 2692 O O . GLY A 1 345 ? -24.900 1.979 10.240 1.00 33.56 345 GLY A O 1
ATOM 2693 N N . TRP A 1 346 ? -22.844 1.921 11.119 1.00 38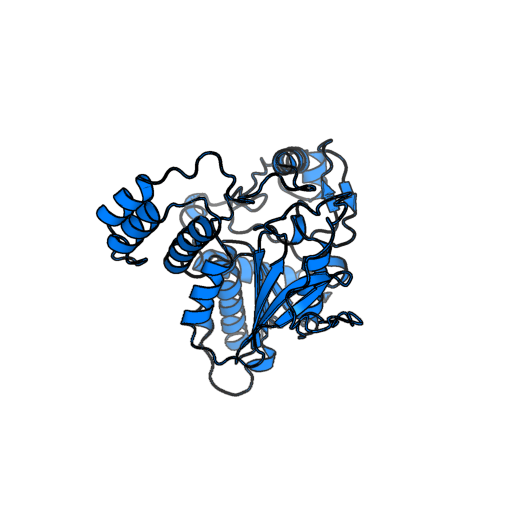.59 346 TRP A N 1
ATOM 2694 C CA . TRP A 1 346 ? -22.906 0.518 11.583 1.00 38.59 346 TRP A CA 1
ATOM 2695 C C . TRP A 1 346 ? -23.356 0.334 13.039 1.00 38.59 346 TRP A C 1
ATOM 2697 O O . TRP A 1 346 ? -23.401 -0.784 13.547 1.00 38.59 346 TRP A O 1
ATOM 2707 N N . ARG A 1 347 ? -23.716 1.413 13.746 1.00 33.84 347 ARG A N 1
ATOM 2708 C CA . ARG A 1 347 ? -24.192 1.317 15.141 1.00 33.84 347 ARG A CA 1
ATOM 2709 C C . ARG A 1 347 ? -25.628 0.789 15.288 1.00 33.84 347 ARG A C 1
ATOM 2711 O O . ARG A 1 347 ? -26.070 0.587 16.416 1.00 33.84 347 ARG A O 1
ATOM 2718 N N . SER A 1 348 ? -26.344 0.540 14.190 1.00 31.84 348 SER A N 1
ATOM 2719 C CA . SER A 1 348 ? -27.721 0.029 14.181 1.00 31.84 348 SER A CA 1
ATOM 2720 C C . SER A 1 348 ? -27.826 -1.389 13.601 1.00 31.84 348 SER A C 1
ATOM 2722 O O . SER A 1 348 ? -28.322 -1.572 12.493 1.00 31.84 348 SER A O 1
ATOM 2724 N N . GLY A 1 349 ? -27.427 -2.387 14.395 1.00 29.41 349 GLY A N 1
ATOM 2725 C CA . GLY A 1 349 ? -27.765 -3.799 14.170 1.00 29.41 349 GLY A CA 1
ATOM 2726 C C . GLY A 1 349 ? -26.777 -4.600 13.311 1.00 29.41 349 GLY A C 1
ATOM 2727 O O . GLY A 1 349 ? -26.463 -4.221 12.192 1.00 29.41 349 GLY A O 1
ATOM 2728 N N . ASN A 1 350 ? -26.396 -5.768 13.840 1.00 34.69 350 ASN A N 1
ATOM 2729 C CA . ASN A 1 350 ? -25.618 -6.848 13.212 1.00 34.69 350 ASN A CA 1
ATOM 2730 C C . ASN A 1 350 ? -24.143 -6.527 12.888 1.00 34.69 350 ASN A C 1
ATOM 2732 O O . ASN A 1 350 ? -23.812 -5.764 11.987 1.00 34.69 350 ASN A O 1
ATOM 2736 N N . GLY A 1 351 ? -23.235 -7.168 13.631 1.00 30.62 351 GLY A N 1
ATOM 2737 C CA . GLY A 1 351 ? -21.795 -7.115 13.367 1.00 30.62 351 GLY A CA 1
ATOM 2738 C C . GLY A 1 351 ? -21.328 -8.096 12.282 1.00 30.62 351 GLY A C 1
ATOM 2739 O O . GLY A 1 351 ? -22.117 -8.843 11.712 1.00 30.62 351 GLY A O 1
ATOM 2740 N N . LEU A 1 352 ? -20.005 -8.126 12.078 1.00 34.81 352 LEU A N 1
ATOM 2741 C CA . LEU A 1 352 ? -19.233 -9.146 11.341 1.00 34.81 352 LEU A CA 1
ATOM 2742 C C . LEU A 1 352 ? -19.314 -9.206 9.800 1.00 34.81 352 LEU A C 1
ATOM 2744 O O . LEU A 1 352 ? -18.611 -10.023 9.219 1.00 34.81 352 LEU A O 1
ATOM 2748 N N . ALA A 1 353 ? -20.012 -8.308 9.100 1.00 37.19 353 ALA A N 1
ATOM 2749 C CA . ALA A 1 353 ? -20.013 -8.338 7.625 1.00 37.19 353 ALA A CA 1
ATOM 2750 C C . ALA A 1 353 ? -18.765 -7.726 6.928 1.00 37.19 353 ALA A C 1
ATOM 2752 O O . ALA A 1 353 ? -18.590 -7.936 5.732 1.00 37.19 353 ALA A O 1
ATOM 2753 N N . MET A 1 354 ? -17.843 -7.053 7.639 1.00 38.03 354 MET A N 1
ATOM 2754 C CA . MET A 1 354 ? -16.526 -6.687 7.062 1.00 38.03 354 MET A CA 1
ATOM 2755 C C . MET A 1 354 ? -15.549 -7.869 6.932 1.00 38.03 354 MET A C 1
ATOM 2757 O O . MET A 1 354 ? -14.522 -7.722 6.279 1.00 38.03 354 MET A O 1
ATOM 2761 N N . ALA A 1 355 ? -15.874 -9.041 7.489 1.00 33.47 355 ALA A N 1
ATOM 2762 C CA . ALA A 1 355 ? -15.111 -10.270 7.261 1.00 33.47 355 ALA A CA 1
ATOM 2763 C C . ALA A 1 355 ? -15.304 -10.861 5.847 1.00 33.47 355 ALA A C 1
ATOM 2765 O O . ALA A 1 355 ? -14.652 -11.843 5.528 1.00 33.47 355 ALA A O 1
ATOM 2766 N N . ASN A 1 356 ? -16.179 -10.267 5.021 1.00 34.81 356 ASN A N 1
ATOM 2767 C CA . ASN A 1 356 ? -16.459 -10.678 3.639 1.00 34.81 356 ASN A CA 1
ATOM 2768 C C . ASN A 1 356 ? -15.999 -9.618 2.608 1.00 34.81 356 ASN A C 1
ATOM 2770 O O . ASN A 1 356 ? -16.588 -9.509 1.534 1.00 34.81 356 ASN A O 1
ATOM 2774 N N . ILE A 1 357 ? -15.032 -8.762 2.964 1.00 41.25 357 ILE A N 1
ATOM 2775 C CA . ILE A 1 357 ? -14.424 -7.765 2.052 1.00 41.25 357 ILE A CA 1
ATOM 2776 C C . ILE A 1 357 ? -13.012 -8.207 1.599 1.00 41.25 357 ILE A C 1
ATOM 2778 O O . ILE A 1 357 ? -12.397 -7.532 0.778 1.00 41.25 357 ILE A O 1
ATOM 2782 N N . VAL A 1 358 ? -12.531 -9.352 2.102 1.00 37.50 358 VAL A N 1
ATOM 2783 C CA . VAL A 1 358 ? -11.363 -10.116 1.630 1.00 37.50 358 VAL A CA 1
ATOM 2784 C C . VAL A 1 358 ? -11.698 -11.603 1.733 1.00 37.50 358 VAL A C 1
ATOM 2786 O O . VAL A 1 358 ? -12.414 -11.935 2.705 1.00 37.50 358 VAL A O 1
#

Secondary structure (DSSP, 8-state):
--SSSSEEEPTTSS-EEE-TT-GGGTS-------STTSTT---S-GGGGGG-SHHHHHHHHHHHHHHHHHH-GGGTTS-EEEEEEETHHHHHHHHHHHHHHHHHH-TTS---EEEEEEEEE---HHHHHHHHHHHHHHTTSS-HHHHHHHHHH--SSTT--HHHHHHHTT---TT--STTTTPSPTT--TTHHHHHHHHHT-HHHHHHTTPPS----------TTSS-HHHHHHHHHHT-PPEEEEEEEEEETTEEEEEEEEEGGGEEEEEEET--S-HHHH-HHHHHHHHHHHTTT-PPP------TT-----S---PPP---TT--------EEEEEEEEGGG-SSS---GGGG--

Sequence (358 aa):
MIELGPFRINSDNKTLSRNEYAWNNVANVLFLESPAGVGFSYSNTSSDYDKSGDQRTANDSYIFLVNWLERFPEYKGRAFYISGESYAGHYAPQLAATILTHNMESKRMIINLQGILVGNPCLDEFKNLKGQIDYLWSHGVISDEVLANITKNCRFSPSDGKACSDAMDAFDSGNTDPYDIYGPVPGYDPCSNYYIHAYLNNPVVQKALHARVTTWLGCNGDLDSVCPLTATRYSVGDLGLAVTEPWRPWTANREVGGYVQQYTGGLVFISVRGAGHQVPYFQPEKALIVVSSFLRGALPPYVKQHVPGFLRFTGFIESPPCSMRGTPATRVVMVGTFVAASWLGWRSGNGLAMANIV

Nearest PDB structures (foldseek):
  4ci9-assembly1_A-2  TM=8.646E-01  e=2.327E-18  Homo sapiens
  4mws-assembly1_B  TM=8.697E-01  e=1.369E-17  Homo sapiens
  4cia-assembly1_A-2  TM=8.759E-01  e=2.330E-17  Homo sapiens
  1ivy-assembly1_B  TM=8.499E-01  e=1.541E-17  Homo sapiens
  1wht-assembly1_A  TM=8.386E-01  e=7.199E-13  Triticum aestivum

InterPro domains:
  IPR001563 Peptidase S10, serine carboxypeptidase [PF00450] (2-221)
  IPR001563 Peptidase S10, serine carboxypeptidase [PR00724] (19-31)
  IPR001563 Peptidase S10, serine carboxypeptidase [PR00724] (32-42)
  IPR001563 Peptidase S10, serine carboxypeptidase [PR00724] (68-93)
  IPR001563 Peptidase S10, serine carboxypeptidase [PR00724] (267-280)
  IPR001563 Peptidase S10, serine carboxypeptidase [PTHR11802] (2-284)
  IPR018202 Serine carboxypeptidase, serine active site [PS00131] (82-89)
  IPR029058 Alpha/Beta hydrolase fold [G3DSA:3.40.50.1820] (1-186)
  IPR029058 Alpha/Beta hydrolase fold [SSF53474] (1-297)
  IPR033124 Serine carboxypeptidases, histidine active site [PS00560] (267-284)